Protein AF-A0A938RCX8-F1 (afdb_monomer_lite)

Radius of gyration: 36.12 Å; chains: 1; bounding box: 65×60×108 Å

Sequence (217 aa):
MMYGVLSSGSRWLNCLSGAFSELVDNYSTAEEFLRQPDRGAIACAAPSATGLPSHHKALGTQMYEGLFNRNITAAGALLTAAKIAAYQQTNSRDLLETFIFFGDPALELNVSSPEPECETDNECADDDLFCTGDPQCMNGVCGQTGNPCSGDAPVCDEALDRCVECMNDTDCGYAYTCDNNICTAQCTLFIKYKSPVSAKLKKGQEAQPSYFRRRGF

Foldseek 3Di:
DDPDDPPDDDPQAFFQQQLQVDPPDPGHVQRVQCPDPPGGDQKHWYFSGHDDPLLSVQLVVQLVCCVQVVVPFQQLVSSVRSLVRSCVVPVDVSSVPTIDMGHDSRDGHPDDHPQQCDPFQVSADDPLFLQLDRWTQDPSHIGRDGGNADDCQNDADRVVSDGACDPFQVSEPPQFTQDPRHTHGPDDDDPPDDDPDDDDDDDDDDDDDDDDDDDDD

Structure (mmCIF, N/CA/C/O backbone):
data_AF-A0A938RCX8-F1
#
_entry.id   AF-A0A938RCX8-F1
#
loop_
_atom_site.group_PDB
_atom_site.id
_atom_site.type_symbol
_atom_site.label_atom_id
_atom_site.label_alt_id
_atom_site.label_comp_id
_atom_site.label_asym_id
_atom_site.label_entity_id
_atom_site.label_seq_id
_atom_site.pdbx_PDB_ins_code
_atom_site.Cartn_x
_atom_site.Cartn_y
_atom_site.Cartn_z
_atom_site.occupancy
_atom_site.B_iso_or_equiv
_atom_site.auth_seq_id
_atom_site.auth_comp_id
_atom_site.auth_asym_id
_atom_site.auth_atom_id
_atom_site.pdbx_PDB_model_num
ATOM 1 N N . MET A 1 1 ? -3.063 -14.241 -22.827 1.00 27.80 1 MET A N 1
ATOM 2 C CA . MET A 1 1 ? -3.589 -13.885 -21.493 1.00 27.80 1 MET A CA 1
ATOM 3 C C . MET A 1 1 ? -2.862 -14.738 -20.478 1.00 27.80 1 MET A C 1
ATOM 5 O O . MET A 1 1 ? -3.122 -15.929 -20.396 1.00 27.80 1 MET A O 1
ATOM 9 N N . MET A 1 2 ? -1.861 -14.170 -19.816 1.00 22.98 2 MET A N 1
ATOM 10 C CA . MET A 1 2 ? -1.042 -14.879 -18.839 1.00 22.98 2 MET A CA 1
ATOM 11 C C . MET A 1 2 ? -1.450 -14.345 -17.468 1.00 22.98 2 MET A C 1
ATOM 13 O O . MET A 1 2 ? -1.034 -13.261 -17.075 1.00 22.98 2 MET A O 1
ATOM 17 N N . TYR A 1 3 ? -2.345 -15.069 -16.798 1.00 29.67 3 TYR A N 1
ATOM 18 C CA . TYR A 1 3 ? -2.705 -14.810 -15.408 1.00 29.67 3 TYR A CA 1
ATOM 19 C C . TYR A 1 3 ? -1.538 -15.279 -14.533 1.00 29.67 3 TYR A C 1
ATOM 21 O O . TYR A 1 3 ? -1.363 -16.471 -14.287 1.00 29.67 3 TYR A O 1
ATOM 29 N N . GLY A 1 4 ? -0.682 -14.336 -14.144 1.00 26.03 4 GLY A N 1
ATOM 30 C CA . GLY A 1 4 ? 0.378 -14.544 -13.166 1.00 26.03 4 GLY A CA 1
ATOM 31 C C . GLY A 1 4 ? -0.165 -14.271 -11.771 1.00 26.03 4 GLY A C 1
ATOM 32 O O . GLY A 1 4 ? -0.446 -13.129 -11.428 1.00 26.03 4 GLY A O 1
ATOM 33 N N . VAL A 1 5 ? -0.318 -15.335 -10.991 1.00 29.70 5 VAL A N 1
ATOM 34 C CA . VAL A 1 5 ? -0.709 -15.319 -9.581 1.00 29.70 5 VAL A CA 1
ATOM 35 C C . VAL A 1 5 ? 0.225 -14.391 -8.789 1.00 29.70 5 VAL A C 1
ATOM 37 O O . VAL A 1 5 ? 1.404 -14.691 -8.604 1.00 29.70 5 VAL A O 1
ATOM 40 N N . LEU A 1 6 ? -0.315 -13.270 -8.305 1.00 35.34 6 LEU A N 1
ATOM 41 C CA . LEU A 1 6 ? 0.305 -12.328 -7.362 1.00 35.34 6 LEU A CA 1
ATOM 42 C C . LEU A 1 6 ? 0.242 -12.869 -5.918 1.00 35.34 6 LEU A C 1
ATOM 44 O O . LEU A 1 6 ? -0.093 -12.156 -4.981 1.00 35.34 6 LEU A O 1
ATOM 48 N N . SER A 1 7 ? 0.571 -14.147 -5.716 1.00 29.23 7 SER A N 1
ATOM 49 C CA . SER A 1 7 ? 0.766 -14.703 -4.376 1.00 29.23 7 SER A CA 1
ATOM 50 C C . SER A 1 7 ? 2.262 -14.831 -4.108 1.00 29.23 7 SER A C 1
ATOM 52 O O . SER A 1 7 ? 2.955 -15.559 -4.816 1.00 29.23 7 SER A O 1
ATOM 54 N N . SER A 1 8 ? 2.716 -14.127 -3.069 1.00 31.56 8 SER A N 1
ATOM 55 C CA . SER A 1 8 ? 3.995 -14.287 -2.365 1.00 31.56 8 SER A CA 1
ATOM 56 C C . SER A 1 8 ? 5.302 -14.034 -3.146 1.00 31.56 8 SER A C 1
ATOM 58 O O . SER A 1 8 ? 5.913 -14.913 -3.746 1.00 31.56 8 SER A O 1
ATOM 60 N N . GLY A 1 9 ? 5.840 -12.824 -2.955 1.00 33.38 9 GLY A N 1
ATOM 61 C CA . GLY A 1 9 ? 7.277 -12.554 -3.051 1.00 33.38 9 GLY A CA 1
ATOM 62 C C . GLY A 1 9 ? 7.727 -11.965 -4.384 1.00 33.38 9 GLY A C 1
ATOM 63 O O . GLY A 1 9 ? 7.758 -12.621 -5.420 1.00 33.38 9 GLY A O 1
ATOM 64 N N . SER A 1 10 ? 8.146 -10.708 -4.329 1.00 41.56 10 SER A N 1
ATOM 65 C CA . SER A 1 10 ? 8.766 -9.930 -5.396 1.00 41.56 10 SER A CA 1
ATOM 66 C C . SER A 1 10 ? 10.001 -10.621 -6.004 1.00 41.56 10 SER A C 1
ATOM 68 O O . SER A 1 10 ? 11.131 -10.412 -5.575 1.00 41.56 10 SER A O 1
ATOM 70 N N . ARG A 1 11 ? 9.798 -11.419 -7.062 1.00 41.41 11 ARG A N 1
ATOM 71 C CA . ARG A 1 11 ? 10.875 -12.052 -7.856 1.00 41.41 11 ARG A CA 1
ATOM 72 C C . ARG A 1 11 ? 11.582 -11.106 -8.842 1.00 41.41 11 ARG A C 1
ATOM 74 O O . ARG A 1 11 ? 12.517 -11.531 -9.508 1.00 41.41 11 ARG A O 1
ATOM 81 N N . TRP A 1 12 ? 11.173 -9.838 -8.918 1.00 55.41 12 TRP A N 1
ATOM 82 C CA . TRP A 1 12 ? 11.704 -8.843 -9.866 1.00 55.41 12 TRP A CA 1
ATOM 83 C C . TRP A 1 12 ? 12.810 -7.942 -9.291 1.00 55.41 12 TRP A C 1
ATOM 85 O O . TRP A 1 12 ? 13.381 -7.139 -10.017 1.00 55.41 12 TRP A O 1
ATOM 95 N N . LEU A 1 13 ? 13.130 -8.064 -7.998 1.00 71.69 13 LEU A N 1
ATOM 96 C CA . LEU A 1 13 ? 14.096 -7.200 -7.312 1.00 71.69 13 LEU A CA 1
ATOM 97 C C . LEU A 1 13 ? 15.392 -7.952 -6.987 1.00 71.69 13 LEU A C 1
ATOM 99 O O . LEU A 1 13 ? 15.714 -8.222 -5.829 1.00 71.69 13 LEU A O 1
ATOM 103 N N . ASN A 1 14 ? 16.133 -8.308 -8.028 1.00 78.75 14 ASN A N 1
ATOM 104 C CA . ASN A 1 14 ? 17.448 -8.950 -7.955 1.00 78.75 14 ASN A CA 1
ATOM 105 C C . ASN A 1 14 ? 18.577 -7.933 -8.216 1.00 78.75 14 ASN A C 1
ATOM 107 O O . ASN A 1 14 ? 18.309 -6.760 -8.442 1.00 78.75 14 ASN A O 1
ATOM 111 N N . CYS A 1 15 ? 19.838 -8.353 -8.130 1.00 87.62 15 CYS A N 1
ATOM 112 C CA . CYS A 1 15 ? 20.992 -7.490 -8.406 1.00 87.62 15 CYS A CA 1
ATOM 113 C C . CYS A 1 15 ? 21.296 -7.423 -9.908 1.00 87.62 15 CYS A C 1
ATOM 115 O O . CYS A 1 15 ? 21.094 -8.415 -10.605 1.00 87.62 15 CYS A O 1
ATOM 117 N N . LEU A 1 16 ? 21.858 -6.295 -10.365 1.00 89.25 16 LEU A N 1
ATOM 118 C CA . LEU A 1 16 ? 22.456 -6.120 -11.702 1.00 89.25 16 LEU A CA 1
ATOM 119 C C . LEU A 1 16 ? 21.524 -6.351 -12.909 1.00 89.25 16 LEU A C 1
ATOM 121 O O . LEU A 1 16 ? 21.980 -6.346 -14.048 1.00 89.25 16 LEU A O 1
ATOM 125 N N . SER A 1 17 ? 20.213 -6.506 -12.717 1.00 90.06 17 SER A N 1
ATOM 126 C CA . SER A 1 17 ? 19.289 -6.753 -13.834 1.00 90.06 17 SER A CA 1
ATOM 127 C C . SER A 1 17 ? 19.106 -5.559 -14.773 1.00 90.06 17 SER A C 1
ATOM 129 O O . SER A 1 17 ? 18.602 -5.745 -15.879 1.00 90.06 17 SER A O 1
ATOM 131 N N . GLY A 1 18 ? 19.534 -4.362 -14.363 1.00 91.44 18 GLY A N 1
ATOM 132 C CA . GLY A 1 18 ? 19.556 -3.136 -15.159 1.00 91.44 18 GLY A CA 1
ATOM 133 C C . GLY A 1 18 ? 20.967 -2.599 -15.412 1.00 91.44 18 GLY A C 1
ATOM 134 O O . GLY A 1 18 ? 21.132 -1.388 -15.546 1.00 91.44 18 GLY A O 1
ATOM 135 N N . ALA A 1 19 ? 22.001 -3.446 -15.419 1.00 91.50 19 ALA A N 1
ATOM 136 C CA . ALA A 1 19 ? 23.384 -3.046 -15.701 1.00 91.50 19 ALA A CA 1
ATOM 137 C C . ALA A 1 19 ? 23.617 -2.745 -17.203 1.00 91.50 19 ALA A C 1
ATOM 139 O O . ALA A 1 19 ? 24.410 -3.392 -17.874 1.00 91.50 19 ALA A O 1
ATOM 140 N N . PHE A 1 20 ? 22.915 -1.746 -17.747 1.00 89.25 20 PHE A N 1
ATOM 141 C CA . PHE A 1 20 ? 22.909 -1.399 -19.182 1.00 89.25 20 PHE A CA 1
ATOM 142 C C . PHE A 1 20 ? 24.246 -0.866 -19.726 1.00 89.25 20 PHE A C 1
ATOM 144 O O . PHE A 1 20 ? 24.438 -0.740 -20.931 1.00 89.25 20 PHE A O 1
ATOM 151 N N . SER A 1 21 ? 25.162 -0.485 -18.836 1.00 87.69 21 SER A N 1
ATOM 152 C CA . SER A 1 21 ? 26.502 -0.009 -19.186 1.00 87.69 21 SER A CA 1
ATOM 153 C C . SER A 1 21 ? 27.560 -1.114 -19.164 1.00 87.69 21 SER A C 1
ATOM 155 O O . SER A 1 21 ? 28.738 -0.831 -19.384 1.00 87.69 21 SER A O 1
ATOM 157 N N . GLU A 1 22 ? 27.182 -2.347 -18.826 1.00 81.75 22 GLU A N 1
ATOM 158 C CA . GLU A 1 22 ? 28.109 -3.471 -18.786 1.00 81.75 22 GLU A CA 1
ATOM 159 C C . GLU A 1 22 ? 28.491 -3.892 -20.212 1.00 81.75 22 GLU A C 1
ATOM 161 O O . GLU A 1 22 ? 27.645 -4.022 -21.085 1.00 81.75 22 GLU A O 1
ATOM 166 N N . LEU A 1 23 ? 29.793 -4.046 -20.469 1.00 74.19 23 LEU A N 1
ATOM 167 C CA . LEU A 1 23 ? 30.331 -4.282 -21.819 1.00 74.19 23 LEU A CA 1
ATOM 168 C C . LEU A 1 23 ? 30.489 -5.770 -22.162 1.00 74.19 23 LEU A C 1
ATOM 170 O O . LEU A 1 23 ? 30.865 -6.103 -23.285 1.00 74.19 23 LEU A O 1
ATOM 174 N N . VAL A 1 24 ? 30.298 -6.652 -21.177 1.00 74.94 24 VAL A N 1
ATOM 175 C CA . VAL A 1 24 ? 30.516 -8.099 -21.324 1.00 74.94 24 VAL A CA 1
ATOM 176 C C . VAL A 1 24 ? 29.281 -8.783 -21.909 1.00 74.94 24 VAL A C 1
ATOM 178 O O . VAL A 1 24 ? 29.422 -9.664 -22.755 1.00 74.94 24 VAL A O 1
ATOM 181 N N . ASP A 1 25 ? 28.092 -8.332 -21.515 1.00 68.31 25 ASP A N 1
ATOM 182 C CA . ASP A 1 25 ? 26.816 -8.778 -22.064 1.00 68.31 25 ASP A CA 1
ATOM 183 C C . ASP A 1 25 ? 26.276 -7.729 -23.042 1.00 68.31 25 ASP A C 1
ATOM 185 O O . ASP A 1 25 ? 26.426 -6.530 -22.828 1.00 68.31 25 ASP A O 1
ATOM 189 N N . ASN A 1 26 ? 25.648 -8.166 -24.138 1.00 76.31 26 ASN A N 1
ATOM 190 C CA . ASN A 1 26 ? 25.128 -7.232 -25.144 1.00 76.31 26 ASN A CA 1
ATOM 191 C C . ASN A 1 26 ? 24.003 -6.344 -24.591 1.00 76.31 26 ASN A C 1
ATOM 193 O O . ASN A 1 26 ? 23.914 -5.188 -24.998 1.00 76.31 26 ASN A O 1
ATOM 197 N N . TYR A 1 27 ? 23.148 -6.896 -23.720 1.00 88.00 27 TYR A N 1
ATOM 198 C CA . TYR A 1 27 ? 21.996 -6.227 -23.112 1.00 88.00 27 TYR A CA 1
ATOM 199 C C . TYR A 1 27 ? 21.719 -6.804 -21.722 1.00 88.00 27 TYR A C 1
ATOM 201 O O . TYR A 1 27 ? 21.751 -8.020 -21.521 1.00 88.00 27 TYR A O 1
ATOM 209 N N . SER A 1 28 ? 21.396 -5.932 -20.770 1.00 89.94 28 SER A N 1
ATOM 210 C CA . SER A 1 28 ? 20.903 -6.323 -19.449 1.00 89.94 28 SER A CA 1
ATOM 211 C C . SER A 1 28 ? 19.519 -6.980 -19.537 1.00 89.94 28 SER A C 1
ATOM 213 O O . SER A 1 28 ? 18.788 -6.829 -20.518 1.00 89.94 28 SER A O 1
ATOM 215 N N . THR A 1 29 ? 19.110 -7.698 -18.487 1.00 89.50 29 THR A N 1
ATOM 216 C CA . THR A 1 29 ? 17.787 -8.351 -18.452 1.00 89.50 29 THR A CA 1
ATOM 217 C C . THR A 1 29 ? 16.642 -7.348 -18.647 1.00 89.50 29 THR A C 1
ATOM 219 O O . THR A 1 29 ? 15.666 -7.653 -19.331 1.00 89.50 29 THR A O 1
ATOM 222 N N . ALA A 1 30 ? 16.764 -6.143 -18.082 1.00 92.25 30 ALA A N 1
ATOM 223 C CA . ALA A 1 30 ? 15.794 -5.069 -18.268 1.00 92.25 30 ALA A CA 1
ATOM 224 C C . ALA A 1 30 ? 15.715 -4.608 -19.731 1.00 92.25 30 ALA A C 1
ATOM 226 O O . ALA A 1 30 ? 14.618 -4.450 -20.264 1.00 92.25 30 ALA A O 1
ATOM 227 N N . GLU A 1 31 ? 16.856 -4.443 -20.403 1.00 91.94 31 GLU A N 1
ATOM 228 C CA . GLU A 1 31 ? 16.894 -4.072 -21.820 1.00 91.94 31 GLU A CA 1
ATOM 229 C C . GLU A 1 31 ? 16.305 -5.160 -22.713 1.00 91.94 31 GLU A C 1
ATOM 231 O O . GLU A 1 31 ? 15.519 -4.853 -23.607 1.00 91.94 31 GLU A O 1
ATOM 236 N N . GLU A 1 32 ? 16.629 -6.428 -22.456 1.00 92.19 32 GLU A N 1
ATOM 237 C CA . GLU A 1 32 ? 16.058 -7.550 -23.201 1.00 92.19 32 GLU A CA 1
ATOM 238 C C . GLU A 1 32 ? 14.530 -7.545 -23.127 1.00 92.19 32 GLU A C 1
ATOM 240 O O . GLU A 1 32 ? 13.873 -7.652 -24.160 1.00 92.19 32 GLU A O 1
ATOM 245 N N . PHE A 1 33 ? 13.939 -7.326 -21.947 1.00 92.50 33 PHE A N 1
ATOM 246 C CA . PHE A 1 33 ? 12.482 -7.271 -21.826 1.00 92.50 33 PHE A CA 1
ATOM 247 C C . PHE A 1 33 ? 11.830 -6.159 -22.647 1.00 92.50 33 PHE A C 1
ATOM 249 O O . PHE A 1 33 ? 10.722 -6.371 -23.134 1.00 92.50 33 PHE A O 1
ATOM 256 N N . LEU A 1 34 ? 12.488 -5.012 -22.818 1.00 93.50 34 LEU A N 1
ATOM 257 C CA . LEU A 1 34 ? 11.956 -3.906 -23.618 1.00 93.50 34 LEU A CA 1
ATOM 258 C C . LEU A 1 34 ? 12.203 -4.073 -25.122 1.00 93.50 34 LEU A C 1
ATOM 260 O O . LEU A 1 34 ? 11.490 -3.488 -25.934 1.00 93.50 34 LEU A O 1
ATOM 264 N N . ARG A 1 35 ? 13.232 -4.830 -25.508 1.00 91.38 35 ARG A N 1
ATOM 265 C CA . ARG A 1 35 ? 13.655 -4.968 -26.909 1.00 91.38 35 ARG A CA 1
ATOM 266 C C . ARG A 1 35 ? 12.922 -6.062 -27.673 1.00 91.38 35 ARG A C 1
ATOM 268 O O . ARG A 1 35 ? 12.976 -6.065 -28.904 1.00 91.38 35 ARG A O 1
ATOM 275 N N . GLN A 1 36 ? 12.293 -7.016 -26.986 1.00 92.38 36 GLN A N 1
ATOM 276 C CA . GLN A 1 36 ? 11.620 -8.116 -27.670 1.00 92.38 36 GLN A CA 1
ATOM 277 C C . GLN A 1 36 ? 10.428 -7.601 -28.504 1.00 92.38 36 GLN A C 1
ATOM 279 O O . GLN A 1 36 ? 9.559 -6.910 -27.977 1.00 92.38 36 GLN A O 1
ATOM 284 N N . PRO A 1 37 ? 10.334 -7.952 -29.800 1.00 91.88 37 PRO A N 1
ATOM 285 C CA . PRO A 1 37 ? 9.194 -7.559 -30.620 1.00 91.88 37 PRO A CA 1
ATOM 286 C C . PRO A 1 37 ? 7.941 -8.335 -30.197 1.00 91.88 37 PRO A C 1
ATOM 288 O O . PRO A 1 37 ? 7.991 -9.556 -30.010 1.00 91.88 37 PRO A O 1
ATOM 291 N N . ASP A 1 38 ? 6.825 -7.616 -30.060 1.00 91.50 38 ASP A N 1
ATOM 292 C CA . ASP A 1 38 ? 5.484 -8.136 -29.747 1.00 91.50 38 ASP A CA 1
ATOM 293 C C . ASP A 1 38 ? 5.366 -8.923 -28.423 1.00 91.50 38 ASP A C 1
ATOM 295 O O . ASP A 1 38 ? 4.390 -9.642 -28.198 1.00 91.50 38 ASP A O 1
ATOM 299 N N . ARG A 1 39 ? 6.360 -8.823 -27.530 1.00 92.50 39 ARG A N 1
ATOM 300 C CA . ARG A 1 39 ? 6.383 -9.498 -26.221 1.00 92.50 39 ARG A CA 1
ATOM 301 C C . ARG A 1 39 ? 7.339 -8.794 -25.262 1.00 92.50 39 ARG A C 1
ATOM 303 O O . ARG A 1 39 ? 8.073 -7.904 -25.657 1.00 92.50 39 ARG A O 1
ATOM 310 N N . GLY A 1 40 ? 7.380 -9.258 -24.017 1.00 92.75 40 GLY A N 1
ATOM 311 C CA . GLY A 1 40 ? 8.274 -8.717 -22.996 1.00 92.75 40 GLY A CA 1
ATOM 312 C C . GLY A 1 40 ? 7.551 -7.737 -22.083 1.00 92.75 40 GLY A C 1
ATOM 313 O O . GLY A 1 40 ? 6.410 -7.991 -21.695 1.00 92.75 40 GLY A O 1
ATOM 314 N N . ALA A 1 41 ? 8.227 -6.653 -21.714 1.00 92.88 41 ALA A N 1
ATOM 315 C CA . ALA A 1 41 ? 7.713 -5.648 -20.796 1.00 92.88 41 ALA A CA 1
ATOM 316 C C . ALA A 1 41 ? 7.583 -4.285 -21.485 1.00 92.88 41 ALA A C 1
ATOM 318 O O . ALA A 1 41 ? 8.443 -3.883 -22.261 1.00 92.88 41 ALA A O 1
ATOM 319 N N . ILE A 1 42 ? 6.522 -3.552 -21.143 1.00 94.31 42 ILE A N 1
ATOM 320 C CA . ILE A 1 42 ? 6.308 -2.162 -21.584 1.00 94.31 42 ILE A CA 1
ATOM 321 C C . ILE A 1 42 ? 7.192 -1.160 -20.821 1.00 94.31 42 ILE A C 1
ATOM 323 O O . ILE A 1 42 ? 7.448 -0.062 -21.307 1.00 94.31 42 ILE A O 1
ATOM 327 N N . ALA A 1 43 ? 7.657 -1.545 -19.630 1.00 93.62 43 ALA A N 1
AT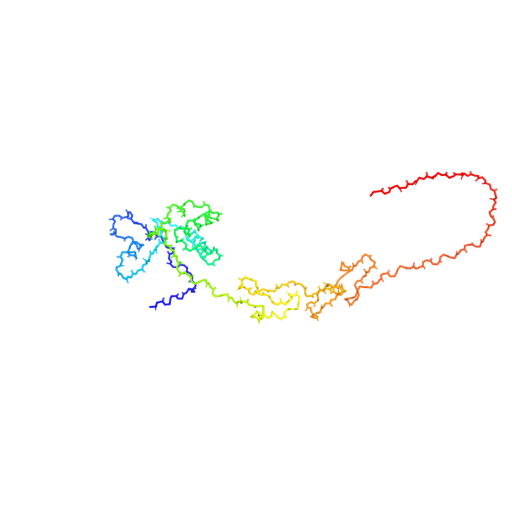OM 328 C CA . ALA A 1 43 ? 8.621 -0.822 -18.813 1.00 93.62 43 ALA A CA 1
ATOM 329 C C . ALA A 1 43 ? 9.250 -1.767 -17.776 1.00 93.62 43 ALA A C 1
ATOM 331 O O . ALA A 1 43 ? 8.666 -2.798 -17.431 1.00 93.62 43 ALA A O 1
ATOM 332 N N . CYS A 1 44 ? 10.419 -1.409 -17.245 1.00 92.88 44 CYS A N 1
ATOM 333 C CA . CYS A 1 44 ? 11.093 -2.160 -16.187 1.00 92.88 44 CYS A CA 1
ATOM 334 C C . CYS A 1 44 ? 11.759 -1.211 -15.181 1.00 92.88 44 CYS A C 1
ATOM 336 O O . CYS A 1 44 ? 12.387 -0.233 -15.573 1.00 92.88 44 CYS A O 1
ATOM 338 N N . ALA A 1 45 ? 11.651 -1.503 -13.885 1.00 93.50 45 ALA A N 1
ATOM 339 C CA . ALA A 1 45 ? 12.437 -0.842 -12.847 1.00 93.50 45 ALA A CA 1
ATOM 340 C C . ALA A 1 45 ? 13.487 -1.830 -12.333 1.00 93.50 45 ALA A C 1
ATOM 342 O O . ALA A 1 45 ? 13.133 -2.806 -11.672 1.00 93.50 45 ALA A O 1
ATOM 343 N N . ALA A 1 46 ? 14.760 -1.592 -12.647 1.00 93.19 46 ALA A N 1
ATOM 344 C CA . ALA A 1 46 ? 15.829 -2.553 -12.385 1.00 93.19 46 ALA A CA 1
ATOM 345 C C . ALA A 1 46 ? 17.107 -1.871 -11.871 1.00 93.19 46 ALA A C 1
ATOM 347 O O . ALA A 1 46 ? 17.427 -0.763 -12.308 1.00 93.19 46 ALA A O 1
ATOM 348 N N . PRO A 1 47 ? 17.843 -2.498 -10.939 1.00 93.25 47 PRO A N 1
ATOM 349 C CA . PRO A 1 47 ? 19.086 -1.951 -10.420 1.00 93.25 47 PRO A CA 1
ATOM 350 C C . PRO A 1 47 ? 20.278 -2.183 -11.361 1.00 93.25 47 PRO A C 1
ATOM 352 O O . PRO A 1 47 ? 20.478 -3.287 -11.866 1.00 93.25 47 PRO A O 1
ATOM 355 N N . SER A 1 48 ? 21.113 -1.158 -11.535 1.00 91.81 48 SER A N 1
ATOM 356 C CA . SER A 1 48 ? 22.385 -1.217 -12.275 1.00 91.81 48 SER A CA 1
ATOM 357 C C . SER A 1 48 ? 23.561 -1.800 -11.484 1.00 91.81 48 SER A C 1
ATOM 359 O O . SER A 1 48 ? 24.626 -2.024 -12.049 1.00 91.81 48 SER A O 1
ATOM 361 N N . ALA A 1 49 ? 23.387 -2.049 -10.186 1.00 90.19 49 ALA A N 1
ATOM 362 C CA . ALA A 1 49 ? 24.416 -2.527 -9.269 1.00 90.19 49 ALA A CA 1
ATOM 363 C C . ALA A 1 49 ? 23.838 -3.548 -8.277 1.00 90.19 49 ALA A C 1
ATOM 365 O O . ALA A 1 49 ? 22.658 -3.917 -8.315 1.00 90.19 49 ALA A O 1
ATOM 366 N N . THR A 1 50 ? 24.690 -4.036 -7.382 1.00 88.44 50 THR A N 1
ATOM 367 C CA . THR A 1 50 ? 24.281 -4.894 -6.270 1.00 88.44 50 THR A CA 1
ATOM 368 C C . THR A 1 50 ? 23.588 -4.086 -5.182 1.00 88.44 50 THR A C 1
ATOM 370 O O . THR A 1 50 ? 24.035 -2.991 -4.851 1.00 88.44 50 THR A O 1
ATOM 373 N N . GLY A 1 51 ? 22.554 -4.658 -4.569 1.00 85.81 51 GLY A N 1
ATOM 374 C CA . GLY A 1 51 ? 21.842 -4.033 -3.461 1.00 85.81 51 GLY A CA 1
ATOM 375 C C . GLY A 1 51 ? 21.476 -5.029 -2.368 1.00 85.81 51 GLY A C 1
ATOM 376 O O . GLY A 1 51 ? 21.523 -6.247 -2.552 1.00 85.81 51 GLY A O 1
ATOM 377 N N . LEU A 1 52 ? 21.116 -4.499 -1.200 1.00 88.50 52 LEU A N 1
ATOM 378 C CA . LEU A 1 52 ? 20.645 -5.310 -0.084 1.00 88.50 52 LEU A CA 1
ATOM 379 C C . LEU A 1 52 ? 19.201 -5.780 -0.335 1.00 88.50 52 LEU A C 1
ATOM 381 O O . LEU A 1 52 ? 18.347 -4.959 -0.690 1.00 88.50 52 LEU A O 1
ATOM 385 N N . PRO A 1 53 ? 18.874 -7.058 -0.058 1.00 88.44 53 PRO A N 1
ATOM 386 C CA . PRO A 1 53 ? 17.510 -7.568 -0.200 1.00 88.44 53 PRO A CA 1
ATOM 387 C C . PRO A 1 53 ? 16.470 -6.779 0.607 1.00 88.44 53 PRO A C 1
ATOM 389 O O . PRO A 1 53 ? 15.335 -6.618 0.165 1.00 88.44 53 PRO A O 1
ATOM 392 N N . SER A 1 54 ? 16.848 -6.249 1.776 1.00 88.75 54 SER A N 1
ATOM 393 C CA . SER A 1 54 ? 15.981 -5.396 2.600 1.00 88.75 54 SER A CA 1
ATOM 394 C C . SER A 1 54 ? 15.625 -4.079 1.905 1.00 88.75 54 SER A C 1
ATOM 396 O O . SER A 1 54 ? 14.477 -3.647 1.974 1.00 88.75 54 SER A O 1
ATOM 398 N N . HIS A 1 55 ? 16.576 -3.463 1.199 1.00 90.88 55 HIS A N 1
ATOM 399 C CA . HIS A 1 55 ? 16.364 -2.208 0.472 1.00 90.88 55 HIS A CA 1
ATOM 400 C C . HIS A 1 55 ? 15.492 -2.435 -0.757 1.00 90.88 55 HIS A C 1
ATOM 402 O O . HIS A 1 55 ? 14.546 -1.694 -1.007 1.00 90.88 55 HIS A O 1
ATOM 408 N N . HIS A 1 56 ? 15.763 -3.521 -1.477 1.00 90.94 56 HIS A N 1
ATOM 409 C CA . HIS A 1 56 ? 14.935 -3.980 -2.581 1.00 90.94 56 HIS A CA 1
ATOM 410 C C . HIS A 1 56 ? 13.494 -4.188 -2.115 1.00 90.94 56 HIS A C 1
ATOM 412 O O . HIS A 1 56 ? 12.573 -3.585 -2.663 1.00 90.94 56 HIS A O 1
ATOM 418 N N . LYS A 1 57 ? 13.297 -4.963 -1.040 1.00 91.50 57 LYS A N 1
ATOM 419 C CA . LYS A 1 57 ? 11.977 -5.184 -0.443 1.00 91.50 57 LYS A CA 1
ATOM 420 C C . LYS A 1 57 ? 11.284 -3.865 -0.096 1.00 91.50 57 LYS A C 1
ATOM 422 O O . LYS A 1 57 ? 10.126 -3.704 -0.466 1.00 91.50 57 LYS A O 1
ATOM 427 N N . ALA A 1 58 ? 11.982 -2.929 0.549 1.00 92.75 58 ALA A N 1
ATOM 428 C CA . ALA A 1 58 ? 11.424 -1.622 0.893 1.00 92.75 58 ALA A CA 1
ATOM 429 C C . ALA A 1 58 ? 10.935 -0.862 -0.352 1.00 92.75 58 ALA A C 1
ATOM 431 O O . ALA A 1 58 ? 9.801 -0.388 -0.366 1.00 92.75 58 ALA A O 1
ATOM 432 N N . LEU A 1 59 ? 11.736 -0.807 -1.423 1.00 93.88 59 LEU A N 1
ATOM 433 C CA . LEU A 1 59 ? 11.320 -0.182 -2.682 1.00 93.88 59 LEU A CA 1
ATOM 434 C C . LEU A 1 59 ? 10.089 -0.871 -3.283 1.00 93.88 59 LEU A C 1
ATOM 436 O O . LEU A 1 59 ? 9.128 -0.196 -3.639 1.00 93.88 59 LEU A O 1
ATOM 440 N N . GLY A 1 60 ? 10.101 -2.205 -3.362 1.00 92.75 60 GLY A N 1
ATOM 441 C CA . GLY A 1 60 ? 8.989 -2.989 -3.901 1.00 92.75 60 GLY A CA 1
ATOM 442 C C . GLY A 1 60 ? 7.683 -2.757 -3.149 1.00 92.75 60 GLY A C 1
ATOM 443 O O . GLY A 1 60 ? 6.645 -2.551 -3.772 1.00 92.75 60 GLY A O 1
ATOM 444 N N . THR A 1 61 ? 7.744 -2.719 -1.816 1.00 93.56 61 THR A N 1
ATOM 445 C CA . THR A 1 61 ? 6.596 -2.362 -0.977 1.00 93.56 61 THR A CA 1
ATOM 446 C C . THR A 1 61 ? 6.096 -0.963 -1.317 1.00 93.56 61 THR A C 1
ATOM 448 O O . THR A 1 61 ? 4.909 -0.788 -1.547 1.00 93.56 61 THR A O 1
ATOM 451 N N . GLN A 1 62 ? 6.979 0.030 -1.438 1.00 95.19 62 GLN A N 1
ATOM 452 C CA . GLN A 1 62 ? 6.551 1.399 -1.741 1.00 95.19 62 GLN A CA 1
ATOM 453 C C . GLN A 1 62 ? 6.008 1.582 -3.167 1.00 95.19 62 GLN A C 1
ATOM 455 O O . GLN A 1 62 ? 5.145 2.437 -3.375 1.00 95.19 62 GLN A O 1
ATOM 460 N N . MET A 1 63 ? 6.467 0.782 -4.135 1.00 93.94 63 MET A N 1
ATOM 461 C CA . MET A 1 63 ? 5.865 0.719 -5.471 1.00 93.94 63 MET A CA 1
ATOM 462 C C . MET A 1 63 ? 4.464 0.103 -5.415 1.00 93.94 63 MET A C 1
ATOM 464 O O . MET A 1 63 ? 3.547 0.643 -6.019 1.00 93.94 63 MET A O 1
ATOM 468 N N . TYR A 1 64 ? 4.267 -0.977 -4.658 1.00 92.19 64 TYR A N 1
ATOM 469 C CA . TYR A 1 64 ? 2.940 -1.571 -4.472 1.00 92.19 64 TYR A CA 1
ATOM 470 C C . TYR A 1 64 ? 1.965 -0.577 -3.820 1.00 92.19 64 TYR A C 1
ATOM 472 O O . TYR A 1 64 ? 0.897 -0.307 -4.360 1.00 92.19 64 TYR A O 1
ATOM 480 N N . GLU A 1 65 ? 2.381 0.044 -2.714 1.00 92.31 65 GLU A N 1
ATOM 481 C CA . GLU A 1 65 ? 1.623 1.084 -2.005 1.00 92.31 65 GLU A CA 1
ATOM 482 C C . GLU A 1 65 ? 1.312 2.294 -2.897 1.00 92.31 65 GLU A C 1
ATOM 484 O O . GLU A 1 65 ? 0.227 2.867 -2.855 1.00 92.31 65 GLU A O 1
ATOM 489 N N . GLY A 1 66 ? 2.279 2.718 -3.716 1.00 92.69 66 GLY A N 1
ATOM 490 C CA . GLY A 1 66 ? 2.085 3.795 -4.683 1.00 92.69 66 GLY A CA 1
ATOM 491 C C . GLY A 1 66 ? 1.009 3.465 -5.711 1.00 92.69 66 GLY A C 1
ATOM 492 O O . GLY A 1 66 ? 0.158 4.306 -5.985 1.00 92.69 66 GLY A O 1
ATOM 493 N N . LEU A 1 67 ? 1.034 2.244 -6.239 1.00 91.50 67 LEU A N 1
ATOM 494 C CA . LEU A 1 67 ? 0.163 1.833 -7.328 1.00 91.50 67 LEU A CA 1
ATOM 495 C C . LEU A 1 67 ? -1.262 1.546 -6.852 1.00 91.50 67 LEU A C 1
ATOM 497 O O . LEU A 1 67 ? -2.207 2.070 -7.430 1.00 91.50 67 LEU A O 1
ATOM 501 N N . PHE A 1 68 ? -1.416 0.754 -5.791 1.00 89.62 68 PHE A N 1
ATOM 502 C CA . PHE A 1 68 ? -2.723 0.235 -5.383 1.00 89.62 68 PHE A CA 1
ATOM 503 C C . PHE A 1 68 ? -3.415 1.062 -4.299 1.00 89.62 68 PHE A C 1
ATOM 505 O O . PHE A 1 68 ? -4.636 1.1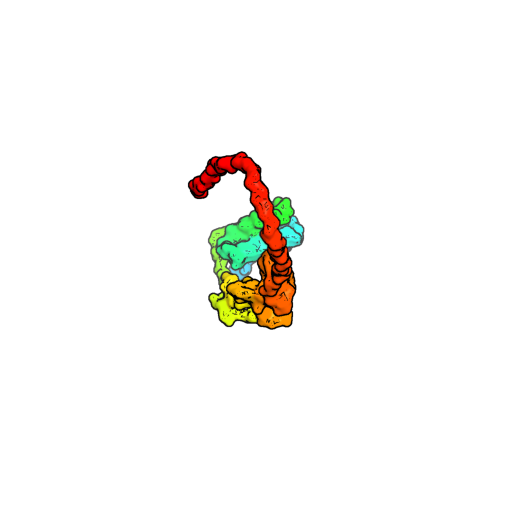48 -4.312 1.00 89.62 68 PHE A O 1
ATOM 512 N N . ASN A 1 69 ? -2.661 1.719 -3.412 1.00 88.12 69 ASN A N 1
ATOM 513 C CA . ASN A 1 69 ? -3.249 2.452 -2.281 1.00 88.12 69 ASN A CA 1
ATOM 514 C C . ASN A 1 69 ? -3.253 3.969 -2.499 1.00 88.12 69 ASN A C 1
ATOM 516 O O . ASN A 1 69 ? -4.106 4.679 -1.975 1.00 88.12 69 ASN A O 1
ATOM 520 N N . ARG A 1 70 ? -2.301 4.489 -3.285 1.00 88.50 70 ARG A N 1
ATOM 521 C CA . ARG A 1 70 ? -2.202 5.923 -3.616 1.00 88.50 70 ARG A CA 1
ATOM 522 C C . ARG A 1 70 ? -2.596 6.254 -5.053 1.00 88.50 70 ARG A C 1
ATOM 524 O O . ARG A 1 70 ? -2.554 7.426 -5.419 1.00 88.50 70 ARG A O 1
ATOM 531 N N . ASN A 1 71 ? -2.970 5.246 -5.843 1.00 90.44 71 ASN A N 1
ATOM 532 C CA . ASN A 1 71 ? -3.418 5.389 -7.228 1.00 90.44 71 ASN A CA 1
ATOM 533 C C . ASN A 1 71 ? -2.437 6.187 -8.120 1.00 90.44 71 ASN A C 1
ATOM 535 O O . ASN A 1 71 ? -2.834 7.039 -8.912 1.00 90.44 71 ASN A O 1
ATOM 539 N N . ILE A 1 72 ? -1.129 5.955 -7.958 1.00 93.62 72 ILE A N 1
ATOM 540 C CA . ILE A 1 72 ? -0.084 6.566 -8.790 1.00 93.62 72 ILE A CA 1
ATOM 541 C C . ILE A 1 72 ? 0.133 5.675 -10.017 1.00 93.62 72 ILE A C 1
ATOM 543 O O . ILE A 1 72 ? 0.888 4.704 -9.960 1.00 93.62 72 ILE A O 1
ATOM 547 N N . THR A 1 73 ? -0.523 6.009 -11.127 1.00 93.50 73 THR A N 1
ATOM 548 C CA . THR A 1 73 ? -0.524 5.199 -12.359 1.00 93.50 73 THR A CA 1
ATOM 549 C C . THR A 1 73 ? 0.623 5.518 -13.316 1.00 93.50 73 THR A C 1
ATOM 551 O O . THR A 1 73 ? 1.073 4.627 -14.037 1.00 93.50 73 THR A O 1
ATOM 554 N N . ALA A 1 74 ? 1.158 6.741 -13.293 1.00 95.62 74 ALA A N 1
ATOM 555 C CA . ALA A 1 74 ? 2.309 7.119 -14.109 1.00 95.62 74 ALA A CA 1
ATOM 556 C C . ALA A 1 74 ? 3.568 6.362 -13.648 1.00 95.62 74 ALA A C 1
ATOM 558 O O . ALA A 1 74 ? 4.088 6.602 -12.556 1.00 95.62 74 ALA A O 1
ATOM 559 N N . ALA A 1 75 ? 4.090 5.458 -14.478 1.00 94.81 75 ALA A N 1
ATOM 560 C CA . ALA A 1 75 ? 5.114 4.482 -14.103 1.00 94.81 75 ALA A CA 1
ATOM 561 C C . ALA A 1 75 ? 6.429 5.126 -13.616 1.00 94.81 75 ALA A C 1
ATOM 563 O O . ALA A 1 75 ? 7.013 4.688 -12.618 1.00 94.81 75 ALA A O 1
ATOM 564 N N . GLY A 1 76 ? 6.885 6.202 -14.267 1.00 96.00 76 GLY A N 1
ATOM 565 C CA . GLY A 1 76 ? 8.068 6.948 -13.829 1.00 96.00 76 GLY A CA 1
ATOM 566 C C . GLY A 1 76 ? 7.842 7.697 -12.510 1.00 96.00 76 GLY A C 1
ATOM 567 O O . GLY A 1 76 ? 8.714 7.706 -11.630 1.00 96.00 76 GLY A O 1
ATOM 568 N N . ALA A 1 77 ? 6.653 8.281 -12.330 1.00 96.88 77 ALA A N 1
ATOM 569 C CA . ALA A 1 77 ? 6.264 8.933 -11.081 1.00 96.88 77 ALA A CA 1
ATOM 570 C C . ALA A 1 77 ? 6.155 7.918 -9.935 1.00 96.88 77 ALA A C 1
ATOM 572 O O . ALA A 1 77 ? 6.619 8.198 -8.829 1.00 96.88 77 ALA A O 1
ATOM 573 N N . LEU A 1 78 ? 5.635 6.720 -10.213 1.00 96.69 78 LEU A N 1
ATOM 574 C CA . LEU A 1 78 ? 5.537 5.620 -9.263 1.00 96.69 78 LEU A CA 1
ATOM 575 C C . LEU A 1 78 ? 6.913 5.218 -8.725 1.00 96.69 78 LEU A C 1
ATOM 577 O O . LEU A 1 78 ? 7.101 5.176 -7.509 1.00 96.69 78 LEU A O 1
ATOM 581 N N . LEU A 1 79 ? 7.892 4.970 -9.606 1.00 96.25 79 LEU A N 1
ATOM 582 C CA . LEU A 1 79 ? 9.252 4.630 -9.171 1.00 96.25 79 LEU A CA 1
ATOM 583 C C . LEU A 1 79 ? 9.879 5.770 -8.358 1.00 96.25 79 LEU A C 1
ATOM 585 O O . LEU A 1 79 ? 10.529 5.524 -7.343 1.00 96.25 79 LEU A O 1
ATOM 589 N N . THR A 1 80 ? 9.671 7.017 -8.779 1.00 96.69 80 THR A N 1
ATOM 590 C CA . THR A 1 80 ? 10.216 8.197 -8.093 1.00 96.69 80 THR A CA 1
ATOM 591 C C . THR A 1 80 ? 9.620 8.353 -6.692 1.00 96.69 80 THR A C 1
ATOM 593 O O . THR A 1 80 ? 10.358 8.496 -5.716 1.00 96.69 80 THR A O 1
ATOM 596 N N . ALA A 1 81 ? 8.297 8.248 -6.561 1.00 96.81 81 ALA A N 1
ATOM 597 C CA . ALA A 1 81 ? 7.606 8.288 -5.276 1.00 96.81 81 ALA A CA 1
ATOM 598 C C . ALA A 1 81 ? 8.023 7.121 -4.368 1.00 96.81 81 ALA A C 1
ATOM 600 O O . ALA A 1 81 ? 8.238 7.314 -3.169 1.00 96.81 81 ALA A O 1
ATOM 601 N N . ALA A 1 82 ? 8.181 5.921 -4.935 1.00 96.31 82 ALA A N 1
ATOM 602 C CA . ALA A 1 82 ? 8.624 4.747 -4.198 1.00 96.31 82 ALA A CA 1
ATOM 603 C C . ALA A 1 82 ? 10.059 4.897 -3.677 1.00 96.31 82 ALA A C 1
ATOM 605 O O . ALA A 1 82 ? 10.318 4.595 -2.515 1.00 96.31 82 ALA A O 1
ATOM 606 N N . LYS A 1 83 ? 10.977 5.427 -4.495 1.00 95.75 83 LYS A N 1
ATOM 607 C CA . LYS A 1 83 ? 12.354 5.743 -4.091 1.00 95.75 83 LYS A CA 1
ATOM 608 C C . LYS A 1 83 ? 12.399 6.713 -2.914 1.00 95.75 83 LYS A C 1
ATOM 610 O O . LYS A 1 83 ? 13.103 6.453 -1.942 1.00 95.75 83 LYS A O 1
ATOM 615 N N . ILE A 1 84 ? 11.629 7.802 -2.984 1.00 96.19 84 ILE A N 1
ATOM 616 C CA . ILE A 1 84 ? 11.555 8.801 -1.910 1.00 96.19 84 ILE A CA 1
ATOM 617 C C . ILE A 1 84 ? 11.070 8.144 -0.614 1.00 96.19 84 ILE A C 1
ATOM 619 O O . ILE A 1 84 ? 11.716 8.286 0.421 1.00 96.19 84 ILE A O 1
ATOM 623 N N . ALA A 1 85 ? 9.972 7.387 -0.670 1.00 95.88 85 ALA A N 1
ATOM 624 C CA . ALA A 1 85 ? 9.399 6.752 0.513 1.00 95.88 85 ALA A CA 1
ATOM 625 C C . ALA A 1 85 ? 10.302 5.647 1.096 1.00 95.88 85 ALA A C 1
ATOM 627 O O . ALA A 1 85 ? 10.469 5.557 2.312 1.00 95.88 85 ALA A O 1
ATOM 628 N N . ALA A 1 86 ? 10.944 4.842 0.247 1.00 94.75 86 ALA A N 1
ATOM 629 C CA . ALA A 1 86 ? 11.854 3.783 0.682 1.00 94.75 86 ALA A CA 1
ATOM 630 C C . ALA A 1 86 ? 13.171 4.339 1.253 1.00 94.75 86 ALA A C 1
ATOM 632 O O . ALA A 1 86 ? 13.747 3.751 2.174 1.00 94.75 86 ALA A O 1
ATOM 633 N N . TYR A 1 87 ? 13.638 5.494 0.766 1.00 95.44 87 TYR A N 1
ATOM 634 C CA . TYR A 1 87 ? 14.796 6.183 1.336 1.00 95.44 87 TYR A CA 1
ATOM 635 C C . TYR A 1 87 ? 14.534 6.648 2.771 1.00 95.44 87 TYR A C 1
ATOM 637 O O . TYR A 1 87 ? 15.412 6.501 3.615 1.00 95.44 87 TYR A O 1
ATOM 645 N N . GLN A 1 88 ? 13.321 7.113 3.087 1.00 93.75 88 GLN A N 1
ATOM 646 C CA . GLN A 1 88 ? 12.966 7.496 4.462 1.00 93.75 88 GLN A CA 1
ATOM 647 C C . GLN A 1 88 ? 13.032 6.317 5.449 1.00 93.75 88 GLN A C 1
ATOM 649 O O . GLN A 1 88 ? 13.236 6.528 6.639 1.00 93.75 88 GLN A O 1
ATOM 654 N N . GLN A 1 89 ? 12.886 5.076 4.968 1.00 90.81 89 GLN A N 1
ATOM 655 C CA . GLN A 1 89 ? 12.938 3.869 5.803 1.00 90.81 89 GLN A CA 1
ATOM 656 C C . GLN A 1 89 ? 14.348 3.282 5.913 1.00 90.81 89 GLN A C 1
ATOM 658 O O . GLN A 1 89 ? 14.739 2.787 6.965 1.00 90.81 89 GLN A O 1
ATOM 663 N N . THR A 1 90 ? 15.102 3.298 4.814 1.00 90.50 90 THR A N 1
ATOM 664 C CA . THR A 1 90 ? 16.401 2.611 4.717 1.00 90.50 90 THR A CA 1
ATOM 665 C C . THR A 1 90 ? 17.596 3.541 4.904 1.00 90.50 90 THR A C 1
ATOM 667 O O . THR A 1 90 ? 18.685 3.073 5.222 1.00 90.50 90 THR A O 1
ATOM 670 N N . ASN A 1 91 ? 17.413 4.848 4.684 1.00 92.50 91 ASN A N 1
ATOM 671 C CA . ASN A 1 91 ? 18.464 5.867 4.638 1.00 92.50 91 ASN A CA 1
ATOM 672 C C . ASN A 1 91 ? 19.648 5.485 3.720 1.00 92.50 91 ASN A C 1
ATOM 674 O O . ASN A 1 91 ? 20.800 5.829 3.982 1.00 92.50 91 ASN A O 1
ATOM 678 N N . SER A 1 92 ? 19.374 4.731 2.649 1.00 89.44 92 SER A N 1
ATOM 679 C CA . SER A 1 92 ? 20.391 4.197 1.741 1.00 89.44 92 SER A CA 1
ATOM 680 C C . SER A 1 92 ? 20.388 4.939 0.411 1.00 89.44 92 SER A C 1
ATOM 682 O O . SER A 1 92 ? 19.413 4.896 -0.341 1.00 89.44 92 SER A O 1
ATOM 684 N N . ARG A 1 93 ? 21.507 5.603 0.102 1.00 91.12 93 ARG A N 1
ATOM 685 C CA . ARG A 1 93 ? 21.711 6.262 -1.197 1.00 91.12 93 ARG A CA 1
ATOM 686 C C . ARG A 1 93 ? 21.788 5.275 -2.353 1.00 91.12 93 ARG A C 1
ATOM 688 O O . ARG A 1 93 ? 21.257 5.577 -3.417 1.00 91.12 93 ARG A O 1
ATOM 695 N N . ASP A 1 94 ? 22.323 4.082 -2.115 1.00 88.88 94 ASP A N 1
ATOM 696 C CA . ASP A 1 94 ? 22.424 3.029 -3.126 1.00 88.88 94 ASP A CA 1
ATOM 697 C C . ASP A 1 94 ? 21.058 2.725 -3.754 1.00 88.88 94 ASP A C 1
ATOM 699 O O . ASP A 1 94 ? 20.953 2.575 -4.966 1.00 88.88 94 ASP A O 1
ATOM 703 N N . LEU A 1 95 ? 19.973 2.727 -2.971 1.00 88.62 95 LEU A N 1
ATOM 704 C CA . LEU A 1 95 ? 18.617 2.521 -3.491 1.00 88.62 95 LEU A CA 1
ATOM 705 C C . LEU A 1 95 ? 18.190 3.620 -4.480 1.00 88.62 95 LEU A C 1
ATOM 707 O O . LEU A 1 95 ? 17.531 3.333 -5.483 1.00 88.62 95 LEU A O 1
ATOM 711 N N . LEU A 1 96 ? 18.558 4.874 -4.211 1.00 91.88 96 LEU A N 1
ATOM 712 C CA . LEU A 1 96 ? 18.213 6.015 -5.060 1.00 91.88 96 LEU A CA 1
ATOM 713 C C . LEU A 1 96 ? 19.006 6.013 -6.366 1.00 91.88 96 LEU A C 1
ATOM 715 O O . LEU A 1 96 ? 18.439 6.301 -7.423 1.00 91.88 96 LEU A O 1
ATOM 719 N N . GLU A 1 97 ? 20.294 5.695 -6.277 1.00 91.75 97 GLU A N 1
ATOM 720 C CA . GLU A 1 97 ? 21.250 5.798 -7.381 1.00 91.75 97 GLU A CA 1
ATOM 721 C C . GLU A 1 97 ? 21.219 4.568 -8.293 1.00 91.75 97 GLU A C 1
ATOM 723 O O . GLU A 1 97 ? 21.422 4.688 -9.499 1.00 91.75 97 GLU A O 1
ATOM 728 N N . THR A 1 98 ? 20.902 3.395 -7.741 1.00 91.69 98 THR A N 1
ATOM 729 C CA . THR A 1 98 ? 21.037 2.126 -8.464 1.00 91.69 98 THR A CA 1
ATOM 730 C C . THR A 1 98 ? 19.795 1.757 -9.268 1.00 91.69 98 THR A C 1
ATOM 732 O O . THR A 1 98 ? 19.918 1.203 -10.355 1.00 91.69 98 THR A O 1
ATOM 735 N N . PHE A 1 99 ? 18.585 2.026 -8.765 1.00 92.94 99 PHE A N 1
ATOM 736 C CA . PHE A 1 99 ? 17.355 1.647 -9.470 1.00 92.94 99 PHE A CA 1
ATOM 737 C C . PHE A 1 99 ? 17.081 2.567 -10.656 1.00 92.94 99 PHE A C 1
ATOM 739 O O . PHE A 1 99 ? 16.913 3.770 -10.48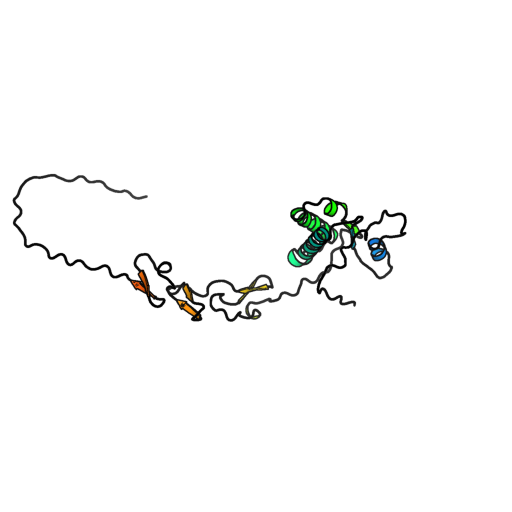4 1.00 92.94 99 PHE A O 1
ATOM 746 N N . ILE A 1 100 ? 16.969 2.014 -11.855 1.00 93.00 100 ILE A N 1
ATOM 747 C CA . ILE A 1 100 ? 16.767 2.773 -13.088 1.00 93.00 100 ILE A CA 1
ATOM 748 C C . ILE A 1 100 ? 15.436 2.371 -13.709 1.00 93.00 100 ILE A C 1
ATOM 750 O O . ILE A 1 100 ? 15.026 1.212 -13.638 1.00 93.00 100 ILE A O 1
ATOM 754 N N . PHE A 1 101 ? 14.749 3.356 -14.284 1.00 94.81 101 PHE A N 1
ATOM 755 C CA . PHE A 1 101 ? 13.543 3.128 -15.064 1.00 94.81 101 PHE A CA 1
ATOM 756 C C . PHE A 1 101 ? 13.911 2.927 -16.534 1.00 94.81 101 PHE A C 1
ATOM 758 O O . PHE A 1 101 ? 14.542 3.791 -17.141 1.00 94.81 101 PHE A O 1
ATOM 765 N N . PHE A 1 102 ? 13.488 1.804 -17.096 1.00 95.25 102 PHE A N 1
ATOM 766 C CA . PHE A 1 102 ? 13.620 1.452 -18.501 1.00 95.25 102 PHE A CA 1
ATOM 767 C C . PHE A 1 102 ? 12.247 1.570 -19.159 1.00 95.25 102 PHE A C 1
ATOM 769 O O . PHE A 1 102 ? 11.299 0.922 -18.713 1.00 95.25 102 PHE A O 1
ATOM 776 N N . GLY A 1 103 ? 12.146 2.369 -20.223 1.00 93.94 103 GLY A N 1
ATOM 777 C CA . GLY A 1 103 ? 10.909 2.599 -20.976 1.00 93.94 103 GLY A CA 1
ATOM 778 C C . GLY A 1 103 ? 10.512 4.070 -21.003 1.00 93.94 103 GLY A C 1
ATOM 779 O O . GLY A 1 103 ? 11.341 4.945 -20.755 1.00 93.94 103 GLY A O 1
ATOM 780 N N . ASP A 1 104 ? 9.242 4.337 -21.301 1.00 95.75 104 ASP A N 1
ATOM 781 C CA . ASP A 1 104 ? 8.686 5.691 -21.267 1.00 95.75 104 ASP A CA 1
ATOM 782 C C . ASP A 1 104 ? 8.274 6.063 -19.828 1.00 95.75 104 ASP A C 1
ATOM 784 O O . ASP A 1 104 ? 7.356 5.444 -19.282 1.00 95.75 104 ASP A O 1
ATOM 788 N N . PRO A 1 105 ? 8.922 7.045 -19.170 1.00 95.81 105 PRO A N 1
ATOM 789 C CA . PRO A 1 105 ? 8.540 7.460 -17.821 1.00 95.81 105 PRO A CA 1
ATOM 790 C C . PRO A 1 105 ? 7.128 8.064 -17.744 1.00 95.81 105 PRO A C 1
ATOM 792 O O . PRO A 1 105 ? 6.562 8.101 -16.650 1.00 95.81 105 PRO A O 1
ATOM 795 N N . ALA A 1 106 ? 6.562 8.515 -18.870 1.00 96.44 106 ALA A N 1
ATOM 796 C CA . ALA A 1 106 ? 5.194 9.019 -18.974 1.00 96.44 106 ALA A CA 1
ATOM 797 C C . ALA A 1 106 ? 4.153 7.911 -19.230 1.00 96.44 106 ALA A C 1
ATOM 799 O O . ALA A 1 106 ? 2.976 8.211 -19.418 1.00 96.44 106 ALA A O 1
ATOM 800 N N . LEU A 1 107 ? 4.562 6.636 -19.234 1.00 94.81 107 LEU A N 1
ATOM 801 C CA . LEU A 1 107 ? 3.650 5.505 -19.363 1.00 94.81 107 LEU A CA 1
ATOM 802 C C . LEU A 1 107 ? 2.627 5.493 -18.220 1.00 94.81 107 LEU A C 1
ATOM 804 O O . LEU A 1 107 ? 2.994 5.355 -17.054 1.00 94.81 107 LEU A O 1
ATOM 808 N N . GLU A 1 108 ? 1.347 5.540 -18.572 1.00 95.12 108 GLU A N 1
ATOM 809 C CA . GLU A 1 108 ? 0.241 5.318 -17.641 1.00 95.12 108 GLU A CA 1
ATOM 810 C C . GLU A 1 108 ? -0.080 3.823 -17.555 1.00 95.12 108 GLU A C 1
ATOM 812 O O . GLU A 1 108 ? -0.420 3.178 -18.552 1.00 95.12 108 GLU A O 1
ATOM 817 N N . LEU A 1 109 ? 0.045 3.255 -16.357 1.00 92.56 109 LEU A N 1
ATOM 818 C CA . LEU A 1 109 ? -0.274 1.856 -16.108 1.00 92.56 109 LEU A CA 1
ATOM 819 C C . LEU A 1 109 ? -1.791 1.670 -16.048 1.00 92.56 109 LEU A C 1
ATOM 821 O O . LEU A 1 109 ? -2.475 2.278 -15.228 1.00 92.56 109 LEU A O 1
ATOM 825 N N . ASN A 1 110 ? -2.309 0.773 -16.885 1.00 89.88 110 ASN A N 1
ATOM 826 C CA . ASN A 1 110 ? -3.707 0.363 -16.827 1.00 89.88 110 ASN A CA 1
ATOM 827 C C . ASN A 1 110 ? -3.887 -0.709 -15.748 1.00 89.88 110 ASN A C 1
ATOM 829 O O . ASN A 1 110 ? -3.807 -1.908 -16.028 1.00 89.88 110 ASN A O 1
ATOM 833 N N . VAL A 1 111 ? -4.063 -0.266 -14.508 1.00 85.44 111 VAL A N 1
ATOM 834 C CA . VAL A 1 111 ? -4.251 -1.148 -13.359 1.00 85.44 111 VAL A CA 1
ATOM 835 C C . VAL A 1 111 ? -5.710 -1.083 -12.942 1.00 85.44 111 VAL A C 1
ATOM 837 O O . VAL A 1 111 ? -6.215 -0.011 -12.624 1.00 85.44 111 VAL A O 1
ATOM 840 N N . SER A 1 112 ? -6.393 -2.227 -12.934 1.00 70.12 112 SER A N 1
ATOM 841 C CA . SER A 1 112 ? -7.630 -2.348 -12.170 1.00 70.12 112 SER A CA 1
ATOM 842 C C . SER A 1 112 ? -7.243 -2.262 -10.697 1.00 70.12 112 SER A C 1
ATOM 844 O O . SER A 1 112 ? -6.436 -3.076 -10.236 1.00 70.12 112 SER A O 1
ATOM 846 N N . SER A 1 113 ? -7.767 -1.275 -9.972 1.00 65.88 113 SER A N 1
ATOM 847 C CA . SER A 1 113 ? -7.681 -1.265 -8.510 1.00 65.88 113 SER A CA 1
ATOM 848 C C . SER A 1 113 ? -8.124 -2.629 -7.964 1.00 65.88 113 SER A C 1
ATOM 850 O O . SER A 1 113 ? -8.951 -3.283 -8.613 1.00 65.88 113 SER A O 1
ATOM 852 N N . PRO A 1 114 ? -7.580 -3.096 -6.823 1.00 65.62 114 PRO A N 1
ATOM 853 C CA . PRO A 1 114 ? -8.145 -4.268 -6.170 1.00 65.62 114 PRO A CA 1
ATOM 854 C C . PRO A 1 114 ? -9.650 -4.043 -6.016 1.00 65.62 114 PRO A C 1
ATOM 856 O O . PRO A 1 114 ? -10.081 -2.941 -5.666 1.00 65.62 114 PRO A O 1
ATOM 859 N N . GLU A 1 115 ? -10.429 -5.058 -6.382 1.00 71.88 115 GLU A N 1
ATOM 860 C CA . GLU A 1 115 ? -11.867 -5.042 -6.149 1.00 71.88 115 GLU A CA 1
ATOM 861 C C . GLU A 1 115 ? -12.065 -4.864 -4.638 1.00 71.88 115 GLU A C 1
ATOM 863 O O . GLU A 1 115 ? -11.385 -5.553 -3.866 1.00 71.88 115 GLU A O 1
ATOM 868 N N . PRO A 1 116 ? -12.865 -3.877 -4.209 1.00 81.06 116 PRO A N 1
ATOM 869 C CA . PRO A 1 116 ? -13.056 -3.627 -2.792 1.00 81.06 116 PRO A CA 1
ATOM 870 C C . PRO A 1 116 ? -13.693 -4.858 -2.134 1.00 81.06 116 PRO A C 1
ATOM 872 O O . PRO A 1 116 ? -14.480 -5.563 -2.760 1.00 81.06 116 PRO A O 1
ATOM 875 N N . GLU A 1 117 ? -13.354 -5.122 -0.872 1.00 83.25 117 GLU A N 1
ATOM 876 C CA . GLU A 1 117 ? -13.977 -6.207 -0.099 1.00 83.25 117 GLU A CA 1
ATOM 877 C C . GLU A 1 117 ? -15.478 -5.956 0.102 1.00 83.25 117 GLU A C 1
ATOM 879 O O . GLU A 1 117 ? -16.256 -6.903 0.191 1.00 83.25 117 GLU A O 1
ATOM 884 N N . CYS A 1 118 ? -15.866 -4.679 0.155 1.00 89.94 118 CYS A N 1
ATOM 885 C CA . CYS A 1 118 ? -17.235 -4.210 0.306 1.00 89.94 118 CYS A CA 1
ATOM 886 C C . CYS 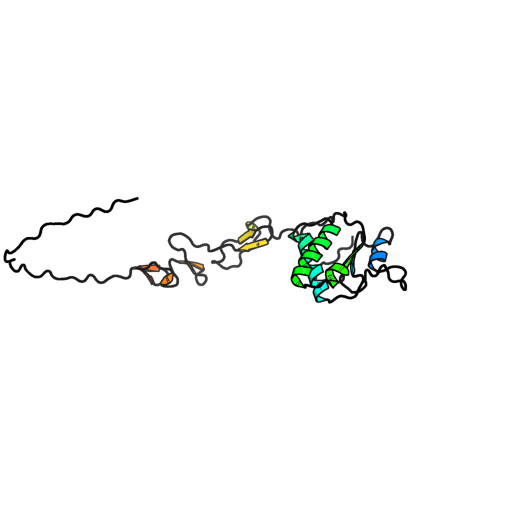A 1 118 ? -17.457 -2.899 -0.468 1.00 89.94 118 CYS A C 1
ATOM 888 O O . CYS A 1 118 ? -16.582 -2.039 -0.552 1.00 89.94 118 CYS A O 1
ATOM 890 N N . GLU A 1 119 ? -18.654 -2.707 -0.998 1.00 88.50 119 GLU A N 1
ATOM 891 C CA . GLU A 1 119 ? -19.198 -1.423 -1.438 1.00 88.50 119 GLU A CA 1
ATOM 892 C C . GLU A 1 119 ? -20.229 -0.881 -0.438 1.00 88.50 119 GLU A C 1
ATOM 894 O O . GLU A 1 119 ? -20.461 0.330 -0.379 1.00 88.50 119 GLU A O 1
ATOM 899 N N . THR A 1 120 ? -20.849 -1.764 0.354 1.00 90.88 120 THR A N 1
ATOM 900 C CA . THR A 1 120 ? -21.870 -1.412 1.350 1.00 90.88 120 THR A CA 1
ATOM 901 C C . THR A 1 120 ? -21.670 -2.150 2.673 1.00 90.88 120 THR A C 1
ATOM 903 O O . THR A 1 120 ? -21.092 -3.232 2.711 1.00 90.88 120 THR A O 1
ATOM 906 N N . ASP A 1 121 ? -22.200 -1.594 3.765 1.00 89.25 121 ASP A N 1
ATOM 907 C CA . ASP A 1 121 ? -22.068 -2.167 5.116 1.00 89.25 121 ASP A CA 1
ATOM 908 C C . ASP A 1 121 ? -22.646 -3.586 5.235 1.00 89.25 121 ASP A C 1
ATOM 910 O O . ASP A 1 121 ? -22.130 -4.411 5.978 1.00 89.25 121 ASP A O 1
ATOM 914 N N . ASN A 1 122 ? -23.678 -3.907 4.447 1.00 88.38 122 ASN A N 1
ATOM 915 C CA . ASN A 1 122 ? -24.346 -5.213 4.481 1.00 88.38 122 ASN A CA 1
ATOM 916 C C . ASN A 1 122 ? -23.480 -6.368 3.953 1.00 88.38 122 ASN A C 1
ATOM 918 O O . ASN A 1 122 ? -23.854 -7.531 4.105 1.00 88.38 122 ASN A O 1
ATOM 922 N N . GLU A 1 123 ? -22.379 -6.063 3.268 1.00 90.38 123 GLU A N 1
ATOM 923 C CA . GLU A 1 123 ? -21.446 -7.065 2.740 1.00 90.38 123 GLU A CA 1
ATOM 924 C C . GLU A 1 123 ? -20.399 -7.471 3.778 1.00 90.38 123 GLU A C 1
ATOM 926 O O . GLU A 1 123 ? -19.738 -8.499 3.623 1.00 90.38 123 GLU A O 1
ATOM 931 N N . CYS A 1 124 ? -20.275 -6.693 4.851 1.00 90.44 124 CYS A N 1
ATOM 932 C CA . CYS A 1 124 ? -19.365 -6.983 5.935 1.00 90.44 124 CYS A CA 1
ATOM 933 C C . CYS A 1 124 ? -19.996 -7.974 6.916 1.00 90.44 124 CYS A C 1
ATOM 935 O O . CYS A 1 124 ? -21.105 -7.778 7.411 1.00 90.44 124 CYS A O 1
ATOM 937 N N . ALA A 1 125 ? -19.276 -9.067 7.173 1.00 89.38 125 ALA A N 1
ATOM 938 C CA . ALA A 1 125 ? -19.669 -10.052 8.167 1.00 89.38 125 ALA A CA 1
ATOM 939 C C . ALA A 1 125 ? -19.410 -9.515 9.575 1.00 89.38 125 ALA A C 1
ATOM 941 O O . ALA A 1 125 ? -18.386 -8.875 9.815 1.00 89.38 125 ALA A O 1
ATOM 942 N N . ASP A 1 126 ? -20.329 -9.824 10.482 1.00 87.12 126 ASP A N 1
ATOM 943 C CA . ASP A 1 126 ? -20.161 -9.543 11.900 1.00 87.12 126 ASP A CA 1
ATOM 944 C C . ASP A 1 126 ? -19.141 -10.515 12.522 1.00 87.12 126 ASP A C 1
ATOM 946 O O . ASP A 1 126 ? -19.043 -11.669 12.092 1.00 87.12 126 ASP A O 1
ATOM 950 N N . ASP A 1 127 ? -18.358 -10.057 13.500 1.00 85.94 127 ASP A N 1
ATOM 951 C CA . ASP A 1 127 ? -17.275 -10.837 14.118 1.00 85.94 127 ASP A CA 1
ATOM 952 C C . ASP A 1 127 ? -17.721 -11.637 15.347 1.00 85.94 127 ASP A C 1
ATOM 954 O O . ASP A 1 127 ? -16.881 -12.193 16.054 1.00 85.94 127 ASP A O 1
ATOM 958 N N . ASP A 1 128 ? -19.038 -11.743 15.556 1.00 87.12 128 ASP A N 1
ATOM 959 C CA . ASP A 1 128 ? -19.688 -12.334 16.731 1.00 87.12 128 ASP A CA 1
ATOM 960 C C . ASP A 1 128 ? -19.258 -11.670 18.058 1.00 87.12 128 ASP A C 1
ATOM 962 O O . ASP A 1 128 ? -19.467 -12.247 19.128 1.00 87.12 128 ASP A O 1
ATOM 966 N N . LEU A 1 129 ? -18.656 -10.473 18.006 1.00 89.31 129 LEU A N 1
ATOM 967 C CA . LEU A 1 129 ? -18.358 -9.655 19.177 1.00 89.31 129 LEU A CA 1
ATOM 968 C C . LEU A 1 129 ? -19.399 -8.542 19.290 1.00 89.31 129 LEU A C 1
ATOM 970 O O . LEU A 1 129 ? -19.681 -7.830 18.333 1.00 89.31 129 LEU A O 1
ATOM 974 N N . PHE A 1 130 ? -19.967 -8.352 20.478 1.00 89.50 130 PHE A N 1
ATOM 975 C CA . PHE A 1 130 ? -21.011 -7.344 20.665 1.00 89.50 130 PHE A CA 1
ATOM 976 C C . PHE A 1 130 ? -20.418 -5.928 20.756 1.00 89.50 130 PHE A C 1
ATOM 978 O O . PHE A 1 130 ? -20.907 -4.984 20.138 1.00 89.50 130 PHE A O 1
ATOM 985 N N . CYS A 1 131 ? -19.337 -5.749 21.515 1.00 89.69 131 CYS A N 1
ATOM 986 C CA . CYS A 1 131 ? -18.763 -4.444 21.842 1.00 89.69 131 CYS A CA 1
ATOM 987 C C . CYS A 1 131 ? -17.914 -3.813 20.737 1.00 89.69 131 CYS A C 1
ATOM 989 O O . CYS A 1 131 ? -17.349 -2.742 20.965 1.00 89.69 131 CYS A O 1
ATOM 991 N N . THR A 1 132 ? -17.808 -4.446 19.570 1.00 86.81 132 THR A N 1
ATOM 992 C CA . THR A 1 132 ? -17.149 -3.910 18.369 1.00 86.81 132 THR A CA 1
ATOM 993 C C . THR A 1 132 ? -18.115 -3.093 17.495 1.00 86.81 132 THR A C 1
ATOM 995 O O . THR A 1 132 ? -17.655 -2.289 16.677 1.00 86.81 132 THR A O 1
ATOM 998 N N . GLY A 1 133 ? -19.427 -3.197 17.758 1.00 85.50 133 GLY A N 1
ATOM 999 C CA . GLY A 1 133 ? -20.489 -2.484 17.048 1.00 85.50 133 GLY A CA 1
ATOM 1000 C C . GLY A 1 133 ? -20.840 -3.125 15.705 1.00 85.50 133 GLY A C 1
ATOM 1001 O O . GLY A 1 133 ? -20.280 -4.148 15.334 1.00 85.50 133 GLY A O 1
ATOM 1002 N N . ASP A 1 134 ? -21.773 -2.510 14.974 1.00 87.25 134 ASP A N 1
ATOM 1003 C CA . ASP A 1 134 ? -22.171 -3.024 13.662 1.00 87.25 134 ASP A CA 1
ATOM 1004 C C . ASP A 1 134 ? -21.013 -2.912 12.646 1.00 87.25 134 ASP A C 1
ATOM 1006 O O . ASP A 1 134 ? -20.298 -1.894 12.634 1.00 87.25 134 ASP A O 1
ATOM 1010 N N . PRO A 1 135 ? -20.863 -3.895 11.740 1.00 90.81 135 PRO A N 1
ATOM 1011 C CA . PRO A 1 135 ? -19.863 -3.841 10.688 1.00 90.81 135 PRO A CA 1
ATOM 1012 C C . PRO A 1 135 ? -20.164 -2.738 9.688 1.00 90.81 135 PRO A C 1
ATOM 1014 O O . PRO A 1 135 ? -21.303 -2.507 9.276 1.00 90.81 135 PRO A O 1
ATOM 1017 N N . GLN A 1 136 ? -19.109 -2.027 9.304 1.00 91.06 136 GLN A N 1
ATOM 1018 C CA . GLN A 1 136 ? -19.175 -0.886 8.406 1.00 91.06 136 GLN A CA 1
ATOM 1019 C C . GLN A 1 136 ? -18.137 -1.029 7.299 1.00 91.06 136 GLN A C 1
ATOM 1021 O O . GLN A 1 136 ? -16.978 -1.398 7.522 1.00 91.06 136 GLN A O 1
ATOM 1026 N N . CYS A 1 137 ? -18.550 -0.679 6.087 1.00 91.06 137 CYS A N 1
ATOM 1027 C CA . CYS A 1 137 ? -17.666 -0.633 4.946 1.00 91.06 137 CYS A CA 1
ATOM 1028 C C . CYS A 1 137 ? -16.935 0.710 4.905 1.00 91.06 137 CYS A C 1
ATOM 1030 O O . CYS A 1 137 ? -17.505 1.757 4.588 1.00 91.06 137 CYS A O 1
ATOM 1032 N N . MET A 1 138 ? -15.634 0.694 5.192 1.00 89.06 138 MET A N 1
ATOM 1033 C CA . MET A 1 138 ? -14.806 1.897 5.215 1.00 89.06 138 MET A CA 1
ATOM 1034 C C . MET A 1 138 ? -13.780 1.851 4.087 1.00 89.06 138 MET A C 1
ATOM 1036 O O . MET A 1 138 ? -12.740 1.208 4.193 1.00 89.06 138 MET A O 1
ATOM 1040 N N . ASN A 1 139 ? -14.049 2.592 3.008 1.00 82.94 139 ASN A N 1
ATOM 1041 C CA . ASN A 1 139 ? -13.164 2.703 1.840 1.00 82.94 139 ASN A CA 1
ATOM 1042 C C . ASN A 1 139 ? -12.805 1.348 1.199 1.00 82.94 139 ASN A C 1
ATOM 1044 O O . ASN A 1 139 ? -11.659 1.135 0.803 1.00 82.94 139 ASN A O 1
ATOM 1048 N N . GLY A 1 140 ? -13.777 0.440 1.093 1.00 86.06 140 GLY A N 1
ATOM 1049 C CA . GLY A 1 140 ? -13.579 -0.861 0.453 1.00 86.06 140 GLY A CA 1
ATOM 1050 C C . GLY A 1 140 ? -12.952 -1.932 1.340 1.00 86.06 140 GLY A C 1
ATOM 1051 O O . GLY A 1 140 ? -12.561 -2.976 0.825 1.00 86.06 140 GLY A O 1
ATOM 1052 N N . VAL A 1 141 ? -12.840 -1.672 2.644 1.00 88.38 141 VAL A N 1
ATOM 1053 C CA . VAL A 1 141 ? -12.383 -2.630 3.653 1.00 88.38 141 VAL A CA 1
ATOM 1054 C C . VAL A 1 141 ? -13.443 -2.715 4.741 1.00 88.38 141 VAL A C 1
ATOM 1056 O O . VAL A 1 141 ? -13.916 -1.684 5.234 1.00 88.38 141 VAL A O 1
ATOM 1059 N N . CYS A 1 142 ? -13.803 -3.934 5.125 1.00 90.31 142 CYS A N 1
ATOM 1060 C CA . CYS A 1 142 ? -14.710 -4.141 6.243 1.00 90.31 142 CYS A CA 1
ATOM 1061 C C . CYS A 1 142 ? -14.002 -3.839 7.561 1.00 90.31 142 CYS A C 1
ATOM 1063 O O . CYS A 1 142 ? -12.907 -4.337 7.831 1.00 90.31 142 CYS A O 1
ATOM 1065 N N . GLY A 1 143 ? -14.633 -3.027 8.400 1.00 87.62 143 GLY A N 1
ATOM 1066 C CA . GLY A 1 143 ? -14.171 -2.793 9.757 1.00 87.62 143 GLY A CA 1
ATOM 1067 C C . GLY A 1 143 ? -15.338 -2.692 10.718 1.00 87.62 143 GLY A C 1
ATOM 1068 O O . GLY A 1 143 ? -16.432 -2.278 10.348 1.00 87.62 143 GLY A O 1
ATOM 1069 N N . GLN A 1 144 ? -15.075 -3.047 11.967 1.00 86.62 144 GLN A N 1
ATOM 1070 C CA . GLN A 1 144 ? -16.023 -2.860 13.052 1.00 86.6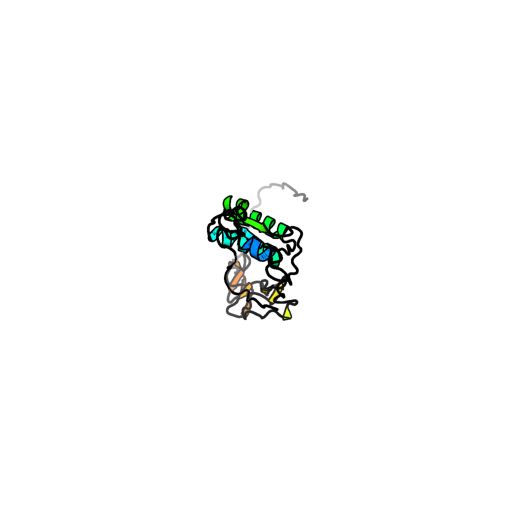2 144 GLN A CA 1
ATOM 1071 C C . GLN A 1 144 ? -15.790 -1.485 13.673 1.00 86.62 144 GLN A C 1
ATOM 1073 O O . GLN A 1 144 ? -14.640 -1.112 13.946 1.00 86.62 144 GLN A O 1
ATOM 1078 N N . THR A 1 145 ? -16.849 -0.700 13.864 1.00 75.25 145 THR A N 1
ATOM 1079 C CA . THR A 1 145 ? -16.716 0.629 14.466 1.00 75.25 145 THR A CA 1
ATOM 1080 C C . THR A 1 145 ? -17.497 0.763 15.759 1.00 75.25 145 THR A C 1
ATOM 1082 O O . THR A 1 145 ? -18.721 0.850 15.762 1.00 75.25 145 THR A O 1
ATOM 1085 N N . GLY A 1 146 ? -16.748 1.008 16.833 1.00 77.44 146 GLY A N 1
ATOM 1086 C CA . GLY A 1 146 ? -17.242 1.708 18.009 1.00 77.44 146 GLY A CA 1
ATOM 1087 C C . GLY A 1 146 ? -17.650 0.809 19.166 1.00 77.44 146 GLY A C 1
ATOM 1088 O O . GLY A 1 146 ? -17.142 -0.288 19.336 1.00 77.44 146 GLY A O 1
ATOM 1089 N N . ASN A 1 147 ? -18.504 1.381 20.011 1.00 84.88 147 ASN A N 1
ATOM 1090 C CA . ASN A 1 147 ? -19.186 0.752 21.131 1.00 84.88 147 ASN A CA 1
ATOM 1091 C C . ASN A 1 147 ? -20.688 0.913 20.823 1.00 84.88 147 ASN A C 1
ATOM 1093 O O . ASN A 1 147 ? -21.115 2.062 20.652 1.00 84.88 147 ASN A O 1
ATOM 1097 N N . PRO A 1 148 ? -21.486 -0.170 20.737 1.00 89.25 148 PRO A N 1
ATOM 1098 C CA . PRO A 1 148 ? -22.918 -0.077 20.422 1.00 89.25 148 PRO A CA 1
ATOM 1099 C C . PRO A 1 148 ? -23.734 0.605 21.535 1.00 89.25 148 PRO A C 1
ATOM 1101 O O . PRO A 1 148 ? -24.901 0.955 21.348 1.00 89.25 148 PRO A O 1
ATOM 1104 N N . CYS A 1 149 ? -23.137 0.794 22.711 1.00 92.19 149 CYS A N 1
ATOM 1105 C CA . CYS A 1 149 ? -23.803 1.278 23.905 1.00 92.19 149 CYS A CA 1
ATOM 1106 C C . CYS A 1 149 ? -23.863 2.804 23.985 1.00 92.19 149 CYS A C 1
ATOM 1108 O O . CYS A 1 149 ? -22.893 3.522 23.740 1.00 92.19 149 CYS A O 1
ATOM 1110 N N . SER A 1 150 ? -25.039 3.313 24.355 1.00 90.50 150 SER A N 1
ATOM 1111 C CA . SER A 1 150 ? -25.324 4.743 24.452 1.00 90.50 150 SER A CA 1
ATOM 1112 C C . SER A 1 150 ? -26.420 5.029 25.487 1.00 90.50 150 SER A C 1
ATOM 1114 O O . SER A 1 150 ? -27.083 4.120 25.989 1.00 90.50 150 SER A O 1
ATOM 1116 N N . GLY A 1 151 ? -26.623 6.308 25.818 1.00 89.25 151 GLY A N 1
ATOM 1117 C CA . GLY A 1 151 ? -27.679 6.733 26.740 1.00 89.25 151 GLY A CA 1
ATOM 1118 C C . GLY A 1 151 ? -27.426 6.292 28.183 1.00 89.25 151 GLY A C 1
ATOM 1119 O O . GLY A 1 151 ? -26.334 6.506 28.707 1.00 89.25 151 GLY A O 1
ATOM 1120 N N . ASP A 1 152 ? -28.449 5.710 28.814 1.00 88.38 152 ASP A N 1
ATOM 1121 C CA . ASP A 1 152 ? -28.440 5.328 30.235 1.00 88.38 152 ASP A CA 1
ATOM 1122 C C . ASP A 1 152 ? -27.562 4.098 30.530 1.00 88.38 152 ASP A C 1
ATOM 1124 O O . ASP A 1 152 ? -27.181 3.884 31.674 1.00 88.38 152 ASP A O 1
ATOM 1128 N N . ALA A 1 153 ? -27.184 3.328 29.505 1.00 92.25 153 ALA A N 1
ATOM 1129 C CA . ALA A 1 153 ? -26.275 2.190 29.614 1.00 92.25 153 ALA A CA 1
ATOM 1130 C C . ALA A 1 153 ? -25.088 2.371 28.648 1.00 92.25 153 ALA A C 1
ATOM 1132 O O . ALA A 1 153 ? -25.078 1.759 27.583 1.00 92.25 153 ALA A O 1
ATOM 1133 N N . PRO A 1 154 ? -24.119 3.257 28.949 1.00 92.25 154 PRO A N 1
ATOM 1134 C CA . PRO A 1 154 ? -23.038 3.602 28.022 1.00 92.25 154 PRO A CA 1
ATOM 1135 C C . PRO A 1 154 ? -21.868 2.604 28.023 1.00 92.25 154 PRO A C 1
ATOM 1137 O O . PRO A 1 154 ? -20.991 2.684 27.160 1.00 92.25 154 PRO A O 1
ATOM 1140 N N . VAL A 1 155 ? -21.816 1.682 28.986 1.00 93.75 155 VAL A N 1
ATOM 1141 C CA . VAL A 1 155 ? -20.715 0.725 29.138 1.00 93.75 155 VAL A CA 1
ATOM 1142 C C . VAL A 1 155 ? -21.079 -0.586 28.458 1.00 93.75 155 VAL A C 1
ATOM 1144 O O . VAL A 1 155 ? -22.204 -1.060 28.580 1.00 93.75 155 VAL A O 1
ATOM 1147 N N . CYS A 1 156 ? -20.129 -1.179 27.743 1.00 93.94 156 CYS A N 1
ATOM 1148 C CA . CYS A 1 156 ? -20.349 -2.431 27.035 1.00 93.94 156 CYS A CA 1
ATOM 1149 C C . CYS A 1 156 ? -19.767 -3.618 27.804 1.00 93.94 156 CYS A C 1
ATOM 1151 O O . CYS A 1 156 ? -18.599 -3.589 28.200 1.00 93.94 156 CYS A O 1
ATOM 1153 N N . ASP A 1 157 ? -20.590 -4.642 28.026 1.00 93.31 157 ASP A N 1
ATOM 1154 C CA . ASP A 1 157 ? -20.200 -5.908 28.641 1.00 93.31 157 ASP A CA 1
ATOM 1155 C C . ASP A 1 157 ? -20.205 -7.019 27.585 1.00 93.31 157 ASP A C 1
ATOM 1157 O O . ASP A 1 157 ? -21.255 -7.563 27.239 1.00 93.31 157 ASP A O 1
ATOM 1161 N N . GLU A 1 158 ? -19.009 -7.351 27.100 1.00 91.62 158 GLU A N 1
ATOM 1162 C CA . GLU A 1 158 ? -18.775 -8.390 26.090 1.00 91.62 158 GLU A CA 1
ATOM 1163 C C . GLU A 1 158 ? -19.077 -9.800 26.609 1.00 91.62 158 GLU A C 1
ATOM 1165 O O . GLU A 1 158 ? -19.397 -10.697 25.847 1.00 91.62 158 GLU A O 1
ATOM 1170 N N . ALA A 1 159 ? -18.977 -10.044 27.920 1.00 90.81 159 ALA A N 1
ATOM 1171 C CA . ALA A 1 159 ? -19.217 -11.385 28.454 1.00 90.81 159 ALA A CA 1
ATOM 1172 C C . ALA A 1 159 ? -20.711 -11.741 28.484 1.00 90.81 159 ALA A C 1
ATOM 1174 O O . ALA A 1 159 ? -21.068 -12.915 28.608 1.00 90.81 159 ALA A O 1
ATOM 1175 N N . LEU A 1 160 ? -21.572 -10.721 28.440 1.00 90.31 160 LEU A N 1
ATOM 1176 C CA . LEU A 1 160 ? -23.024 -10.838 28.527 1.00 90.31 160 LEU A CA 1
ATOM 1177 C C . LEU A 1 160 ? -23.743 -10.291 27.285 1.00 90.31 160 LEU A C 1
ATOM 1179 O O . LEU A 1 160 ? -24.972 -10.194 27.329 1.00 90.31 160 LEU A O 1
ATOM 1183 N N . ASP A 1 161 ? -23.002 -9.915 26.237 1.00 92.31 161 ASP A N 1
ATOM 1184 C CA . ASP A 1 161 ? -23.493 -9.312 24.990 1.00 92.31 161 ASP A CA 1
ATOM 1185 C C . ASP A 1 161 ? -24.531 -8.208 25.227 1.00 92.31 161 ASP A C 1
ATOM 1187 O O . ASP A 1 161 ? -25.641 -8.222 24.682 1.00 92.31 161 ASP A O 1
ATOM 1191 N N . ARG A 1 162 ? -24.227 -7.274 26.140 1.00 93.12 162 ARG A N 1
ATOM 1192 C CA . ARG A 1 162 ? -25.199 -6.242 26.518 1.00 93.12 162 ARG A CA 1
ATOM 1193 C C . ARG A 1 162 ? -24.579 -4.928 26.962 1.00 93.12 162 ARG A C 1
ATOM 1195 O O . ARG A 1 162 ? -23.504 -4.866 27.553 1.00 93.12 162 ARG A O 1
ATOM 1202 N N . CYS A 1 163 ? -25.367 -3.876 26.791 1.00 95.69 163 CYS A N 1
ATOM 1203 C CA . CYS A 1 163 ? -25.083 -2.573 27.364 1.00 95.69 163 CYS A CA 1
ATOM 1204 C C . CYS A 1 163 ? -25.493 -2.510 28.833 1.00 95.69 163 CYS A C 1
ATOM 1206 O O . CYS A 1 163 ? -26.576 -2.956 29.222 1.00 95.69 163 CYS A O 1
ATOM 1208 N N . VAL A 1 164 ? -24.614 -1.940 29.645 1.00 95.06 164 VAL A N 1
ATOM 1209 C CA . VAL A 1 164 ? -24.757 -1.794 31.088 1.00 95.06 164 VAL A CA 1
ATOM 1210 C C . VAL A 1 164 ? -24.432 -0.377 31.538 1.00 95.06 164 VAL A C 1
ATOM 1212 O O . VAL A 1 164 ? -23.799 0.398 30.821 1.00 95.06 164 VAL A O 1
ATOM 1215 N N . GLU A 1 165 ? -24.877 -0.017 32.739 1.00 95.25 165 GLU A N 1
ATOM 1216 C CA . GLU A 1 165 ? -24.560 1.298 33.303 1.00 95.25 165 GLU A CA 1
ATOM 1217 C C . GLU A 1 165 ? -23.091 1.370 33.741 1.00 95.25 165 GLU A C 1
ATOM 1219 O O . GLU A 1 165 ? -22.471 2.427 33.662 1.00 95.25 165 GLU A O 1
ATOM 1224 N N . CYS A 1 166 ? -22.533 0.242 34.197 1.00 95.12 166 CYS A N 1
ATOM 1225 C CA . CYS A 1 166 ? -21.177 0.154 34.727 1.00 95.12 166 CYS A CA 1
ATOM 1226 C C . CYS A 1 166 ? -20.634 -1.282 34.720 1.00 95.12 166 CYS A C 1
ATOM 1228 O O . CYS A 1 166 ? -21.399 -2.244 34.753 1.00 95.12 166 CYS A O 1
ATOM 1230 N N . MET A 1 167 ? -19.308 -1.412 34.750 1.00 93.69 167 MET A N 1
ATOM 1231 C CA . MET A 1 167 ? -18.567 -2.645 35.057 1.00 93.69 167 MET A CA 1
ATOM 1232 C C . MET A 1 167 ? -17.734 -2.493 36.338 1.00 93.69 167 MET A C 1
ATOM 1234 O O . MET A 1 167 ? -17.329 -3.476 36.959 1.00 93.69 167 MET A O 1
ATOM 1238 N N . ASN A 1 168 ? -17.455 -1.254 36.743 1.00 94.06 168 ASN A N 1
ATOM 1239 C CA . ASN A 1 168 ? -16.761 -0.911 37.975 1.00 94.06 168 ASN A CA 1
ATOM 1240 C C . ASN A 1 168 ? -17.203 0.476 38.491 1.00 94.06 168 ASN A C 1
ATOM 1242 O O . ASN A 1 168 ? -17.875 1.234 37.797 1.00 94.06 168 ASN A O 1
ATOM 1246 N N . ASP A 1 169 ? -16.794 0.831 39.713 1.00 92.06 169 ASP A N 1
ATOM 1247 C CA . ASP A 1 169 ? -17.189 2.092 40.365 1.00 92.06 169 ASP A CA 1
ATOM 1248 C C . ASP A 1 169 ? -16.758 3.363 39.615 1.00 92.06 169 ASP A C 1
ATOM 1250 O O . ASP A 1 169 ? -17.357 4.414 39.823 1.00 92.06 169 ASP A O 1
ATOM 1254 N N . THR A 1 170 ? -15.733 3.301 38.756 1.00 92.94 170 THR A N 1
ATOM 1255 C CA . THR A 1 170 ? -15.258 4.474 37.998 1.00 92.94 170 THR A CA 1
ATOM 1256 C C . THR A 1 170 ? -16.122 4.801 36.787 1.00 92.94 170 THR A C 1
ATOM 1258 O O . THR A 1 170 ? -16.088 5.937 36.315 1.00 92.94 170 THR A O 1
ATOM 1261 N N . ASP A 1 171 ? -16.929 3.841 36.332 1.00 92.62 171 ASP A N 1
ATOM 1262 C CA . ASP A 1 171 ? -17.931 4.067 35.290 1.00 92.62 171 ASP A CA 1
ATOM 1263 C C . ASP A 1 171 ? -19.134 4.851 35.843 1.00 92.62 171 ASP A C 1
ATOM 1265 O O . ASP A 1 171 ? -19.856 5.524 35.108 1.00 92.62 171 ASP A O 1
ATOM 1269 N N . CYS A 1 172 ? -19.320 4.807 37.165 1.00 90.75 172 CYS A N 1
ATOM 1270 C CA . CYS A 1 172 ? -20.342 5.556 37.871 1.00 90.75 172 CYS A CA 1
ATOM 1271 C C . CYS A 1 172 ? -19.848 6.957 38.280 1.00 90.75 172 CYS A C 1
ATOM 1273 O O . CYS A 1 172 ? -18.680 7.196 38.586 1.00 90.75 172 CYS A O 1
ATOM 1275 N N . GLY A 1 173 ? -20.769 7.926 38.331 1.00 87.75 173 GLY A N 1
ATOM 1276 C CA . GLY A 1 173 ? -20.470 9.265 38.850 1.00 87.75 173 GLY A CA 1
ATOM 1277 C C . GLY A 1 173 ? -20.138 9.260 40.351 1.00 87.75 173 GLY A C 1
ATOM 1278 O O . GLY A 1 173 ? -20.508 8.347 41.077 1.00 87.75 173 GLY A O 1
ATOM 1279 N N . TYR A 1 174 ? -19.530 10.340 40.857 1.00 84.75 174 TYR A N 1
ATOM 1280 C CA . TYR A 1 174 ? -18.949 10.452 42.215 1.00 84.75 174 TYR A CA 1
ATOM 1281 C C . TYR A 1 174 ? -19.858 10.142 43.432 1.00 84.75 174 TYR A C 1
ATOM 1283 O O . TYR A 1 174 ? -19.373 10.143 44.561 1.00 84.75 174 TYR A O 1
ATOM 1291 N N . ALA A 1 175 ? -21.164 9.939 43.244 1.00 86.12 175 ALA A N 1
ATOM 1292 C CA . ALA A 1 175 ? -22.131 9.616 44.301 1.00 86.12 175 ALA A CA 1
ATOM 1293 C C . ALA A 1 175 ? -22.735 8.204 44.165 1.00 86.12 175 ALA A C 1
ATOM 1295 O O . ALA A 1 175 ? -23.656 7.855 44.908 1.00 86.12 175 ALA A O 1
ATOM 1296 N N . TYR A 1 176 ? -22.236 7.412 43.217 1.00 91.81 176 TYR A N 1
ATOM 1297 C CA . TYR A 1 176 ? -22.758 6.104 42.853 1.00 91.81 176 TYR A CA 1
ATOM 1298 C C . TYR A 1 176 ? -21.640 5.061 42.872 1.00 91.81 176 TYR A C 1
ATOM 1300 O O . TYR A 1 176 ? -20.474 5.387 42.665 1.00 91.81 176 TYR A O 1
ATOM 1308 N N . THR A 1 177 ? -22.008 3.813 43.128 1.00 93.44 177 THR A N 1
ATOM 1309 C CA . THR A 1 177 ? -21.133 2.641 43.004 1.00 93.44 177 THR A CA 1
ATOM 1310 C C . THR A 1 177 ? -21.773 1.612 42.100 1.00 93.44 177 THR A C 1
ATOM 1312 O O . THR A 1 177 ? -23.003 1.536 42.021 1.00 93.44 177 THR A O 1
ATOM 1315 N N . CYS A 1 178 ? -20.944 0.820 41.435 1.00 94.62 178 CYS A N 1
ATOM 1316 C CA . CYS A 1 178 ? -21.411 -0.215 40.539 1.00 94.62 178 CYS A CA 1
ATOM 1317 C C . CYS A 1 178 ? -21.833 -1.449 41.335 1.00 94.62 178 CYS A C 1
ATOM 1319 O O . CYS A 1 178 ? -21.017 -2.084 42.001 1.00 94.62 178 CYS A O 1
ATOM 1321 N N . ASP A 1 179 ? -23.115 -1.795 41.259 1.00 93.19 179 ASP A N 1
ATOM 1322 C CA . ASP A 1 179 ? -23.661 -3.014 41.846 1.00 93.19 179 ASP A CA 1
ATOM 1323 C C . ASP A 1 179 ? -24.450 -3.775 40.779 1.00 93.19 179 ASP A C 1
ATOM 1325 O O . ASP A 1 179 ? -25.414 -3.257 40.219 1.00 93.19 179 ASP A O 1
ATOM 1329 N N . ASN A 1 180 ? -24.022 -5.003 40.470 1.00 92.50 180 ASN A N 1
ATOM 1330 C CA . ASN A 1 180 ? -24.609 -5.856 39.427 1.00 92.50 180 ASN A CA 1
ATOM 1331 C C . ASN A 1 180 ? -24.853 -5.130 38.087 1.00 92.50 180 ASN A C 1
ATOM 1333 O O . ASN A 1 180 ? -25.918 -5.261 37.477 1.00 92.50 180 ASN A O 1
ATOM 1337 N N . ASN A 1 181 ? -23.845 -4.384 37.630 1.00 94.31 181 ASN A N 1
ATOM 1338 C CA . ASN A 1 181 ? -23.834 -3.632 36.375 1.00 94.31 181 ASN A CA 1
ATOM 1339 C C . ASN A 1 181 ? -24.854 -2.464 36.314 1.00 94.31 181 ASN A C 1
ATOM 1341 O O . ASN A 1 181 ? -25.235 -2.022 35.226 1.00 94.31 181 ASN A O 1
ATOM 1345 N 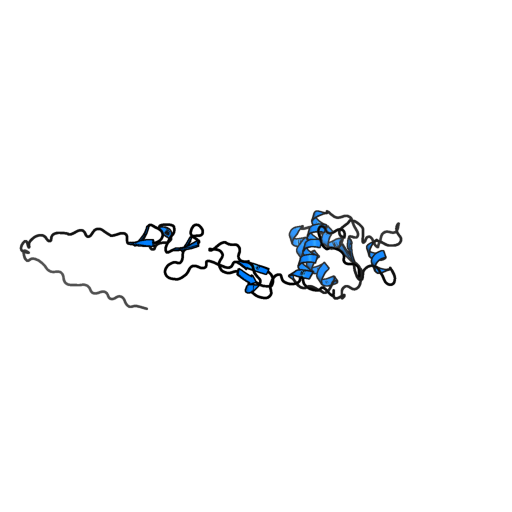N . ILE A 1 182 ? -25.294 -1.974 37.483 1.00 94.12 182 ILE A N 1
ATOM 1346 C CA . ILE A 1 182 ? -26.187 -0.819 37.681 1.00 94.12 182 ILE A CA 1
ATOM 1347 C C . ILE A 1 182 ? -25.510 0.184 38.630 1.00 94.12 182 ILE A C 1
ATOM 1349 O O . ILE A 1 182 ? -24.970 -0.199 39.672 1.00 94.12 182 ILE A O 1
ATOM 1353 N N . CYS A 1 183 ? -25.562 1.480 38.316 1.00 94.38 183 CYS A N 1
ATOM 1354 C CA . CYS A 1 183 ? -25.030 2.524 39.187 1.00 94.38 183 CYS A CA 1
ATOM 1355 C C . CYS A 1 183 ? -26.017 2.840 40.318 1.00 94.38 183 CYS A C 1
ATOM 1357 O O . CYS A 1 183 ? -27.055 3.478 40.138 1.00 94.38 183 CYS A O 1
ATOM 1359 N N . THR A 1 184 ? -25.671 2.437 41.539 1.00 92.81 184 THR A N 1
ATOM 1360 C CA . THR A 1 184 ? -26.516 2.605 42.728 1.00 92.81 184 THR A CA 1
ATOM 1361 C C . THR A 1 184 ? -25.993 3.714 43.635 1.00 92.81 184 THR A C 1
ATOM 1363 O O . THR A 1 184 ? -24.790 3.856 43.845 1.00 92.81 184 THR A O 1
ATOM 1366 N N . ALA A 1 185 ? -26.893 4.547 44.168 1.00 88.81 185 ALA A N 1
ATOM 1367 C CA . ALA A 1 185 ? -26.498 5.677 45.006 1.00 88.81 185 ALA A CA 1
ATOM 1368 C C . ALA A 1 185 ? -25.883 5.201 46.330 1.00 88.81 185 ALA A C 1
ATOM 1370 O O . ALA A 1 185 ? -26.483 4.420 47.074 1.00 88.81 185 ALA A O 1
ATOM 1371 N N . GLN A 1 186 ? -24.728 5.762 46.681 1.00 79.50 186 GLN A N 1
ATOM 1372 C CA . GLN A 1 186 ? -24.143 5.606 48.006 1.00 79.50 186 GLN A CA 1
ATOM 1373 C C . GLN A 1 186 ? -25.004 6.402 49.003 1.00 79.50 186 GLN A C 1
ATOM 1375 O O . GLN A 1 186 ? -24.889 7.625 49.118 1.00 79.50 186 GLN A O 1
ATOM 1380 N N . CYS A 1 187 ? -25.920 5.732 49.710 1.00 67.81 187 CYS A N 1
ATOM 1381 C CA . CYS A 1 187 ? -26.748 6.368 50.737 1.00 67.81 187 CYS A CA 1
ATOM 1382 C C . CYS A 1 187 ? -25.863 7.005 51.822 1.00 67.81 187 CYS A C 1
ATOM 1384 O O . CYS A 1 187 ? -25.306 6.316 52.679 1.00 67.81 187 CYS A O 1
ATOM 1386 N N . THR A 1 188 ? -25.780 8.337 51.837 1.00 60.97 188 THR A N 1
ATOM 1387 C CA . THR A 1 188 ? -25.211 9.073 52.967 1.00 60.97 188 THR A CA 1
ATOM 1388 C C . THR A 1 188 ? -26.175 8.990 54.150 1.00 60.97 188 THR A C 1
ATOM 1390 O O . THR A 1 188 ? -27.343 9.370 54.071 1.00 60.97 188 THR A O 1
ATOM 1393 N N . LEU A 1 189 ? -25.688 8.444 55.265 1.00 55.12 189 LEU A N 1
ATOM 1394 C CA . LEU A 1 189 ? -26.417 8.352 56.529 1.00 55.12 189 LEU A CA 1
ATOM 1395 C C . LEU A 1 189 ? -26.974 9.726 56.935 1.00 55.12 189 LEU A C 1
ATOM 1397 O O . LEU A 1 189 ? -26.221 10.653 57.234 1.00 55.12 189 LEU A O 1
ATOM 1401 N N . PHE A 1 190 ? -28.301 9.842 57.025 1.00 51.34 190 PHE A N 1
ATOM 1402 C CA . PHE A 1 190 ? -28.948 10.973 57.686 1.00 51.34 190 PHE A CA 1
ATOM 1403 C C . PHE A 1 190 ? -28.591 10.952 59.175 1.00 51.34 190 PHE A C 1
ATOM 1405 O O . PHE A 1 190 ? -29.187 10.209 59.960 1.00 51.34 190 PHE A O 1
ATOM 1412 N N . ILE A 1 191 ? -27.645 11.793 59.596 1.00 57.47 191 ILE A N 1
ATOM 1413 C CA . ILE A 1 191 ? -27.432 12.039 61.022 1.00 57.47 191 ILE A CA 1
ATOM 1414 C C . ILE A 1 191 ? -28.660 12.798 61.541 1.00 57.47 191 ILE A C 1
ATOM 1416 O O . ILE A 1 191 ? -28.787 14.010 61.362 1.00 57.47 191 ILE A O 1
ATOM 1420 N N . LYS A 1 192 ? -29.597 12.093 62.189 1.00 50.56 192 LYS A N 1
ATOM 1421 C CA . LYS A 1 192 ? -30.672 12.729 62.963 1.00 50.56 192 LYS A CA 1
ATOM 1422 C C . LYS A 1 192 ? -30.061 13.405 64.191 1.00 50.56 192 LYS A C 1
ATOM 1424 O O . LYS A 1 192 ? -30.008 12.812 65.266 1.00 50.56 192 LYS A O 1
ATOM 1429 N N . TYR A 1 193 ? -29.629 14.656 64.066 1.00 57.56 193 TYR A N 1
ATOM 1430 C CA . TYR A 1 193 ? -29.363 15.469 65.250 1.00 57.56 193 TYR A CA 1
ATOM 1431 C C . TYR A 1 193 ? -30.695 15.840 65.910 1.00 57.56 193 TYR A C 1
ATOM 1433 O O . TYR A 1 193 ? -31.512 16.572 65.355 1.00 57.56 193 TYR A O 1
ATOM 1441 N N . LYS A 1 194 ? -30.929 15.301 67.111 1.00 45.91 194 LYS A N 1
ATOM 1442 C CA . LYS A 1 194 ? -32.028 15.704 67.994 1.00 45.91 194 LYS A CA 1
ATOM 1443 C C . LYS A 1 194 ? -31.746 17.142 68.438 1.00 45.91 194 LYS A C 1
ATOM 1445 O O . LYS A 1 194 ? -30.726 17.387 69.079 1.00 45.91 194 LYS A O 1
ATOM 1450 N N . SER A 1 195 ? -32.605 18.091 68.076 1.00 52.47 195 SER A N 1
ATOM 1451 C CA . SER A 1 195 ? -32.467 19.480 68.519 1.00 52.47 195 SER A CA 1
ATOM 1452 C C . SER A 1 195 ? -32.469 19.539 70.056 1.00 52.47 195 SER A C 1
ATOM 1454 O O . SER A 1 195 ? -33.356 18.953 70.686 1.00 52.47 195 SER A O 1
ATOM 1456 N N . PRO A 1 196 ? -31.491 20.201 70.702 1.00 48.34 196 PRO A N 1
ATOM 1457 C CA . PRO A 1 196 ? -31.575 20.427 72.133 1.00 48.34 196 PRO A CA 1
ATOM 1458 C C . PRO A 1 196 ? -32.714 21.410 72.427 1.00 48.34 196 PRO A C 1
ATOM 1460 O O . PRO A 1 196 ? -32.885 22.430 71.757 1.00 48.34 196 PRO A O 1
ATOM 1463 N N . VAL A 1 197 ? -33.504 21.060 73.441 1.00 51.97 197 VAL A N 1
ATOM 1464 C CA . VAL A 1 197 ? -34.570 21.873 74.031 1.00 51.97 197 VAL A CA 1
ATOM 1465 C C . VAL A 1 197 ? -34.043 23.277 74.337 1.00 51.97 197 VAL A C 1
ATOM 1467 O O . VAL A 1 197 ? -32.953 23.444 74.881 1.00 51.97 197 VAL A O 1
ATOM 1470 N N . SER A 1 198 ? -34.837 24.282 73.975 1.00 48.12 198 SER A N 1
ATOM 1471 C CA . SER A 1 198 ? -34.551 25.712 74.054 1.00 48.12 198 SER A CA 1
ATOM 1472 C C . SER A 1 198 ? -34.089 26.152 75.452 1.00 48.12 198 SER A C 1
ATOM 1474 O O . SER A 1 198 ? -34.902 26.444 76.330 1.00 48.12 198 SER A O 1
ATOM 1476 N N . ALA A 1 199 ? -32.777 26.263 75.666 1.00 46.56 199 ALA A N 1
ATOM 1477 C CA . ALA A 1 199 ? -32.235 27.013 76.792 1.00 46.56 199 ALA A CA 1
ATOM 1478 C C . ALA A 1 199 ? -32.301 28.512 76.453 1.00 46.56 199 ALA A C 1
ATOM 1480 O O . ALA A 1 199 ? -31.764 28.963 75.443 1.00 46.56 199 ALA A O 1
ATOM 1481 N N . LYS A 1 200 ? -33.024 29.272 77.282 1.00 40.62 200 LYS A N 1
ATOM 1482 C CA . LYS A 1 200 ? -33.297 30.708 77.122 1.00 40.62 200 LYS A CA 1
ATOM 1483 C C . LYS A 1 200 ? -32.022 31.510 76.809 1.00 40.62 200 LYS A C 1
ATOM 1485 O O . LYS A 1 200 ? -31.116 31.582 77.636 1.00 40.62 200 LYS A O 1
ATOM 1490 N N . LEU A 1 201 ? -32.013 32.180 75.655 1.00 40.50 201 LEU A N 1
ATOM 1491 C CA . LEU A 1 201 ? -31.048 33.219 75.288 1.00 40.50 201 LEU A CA 1
ATOM 1492 C C . LEU A 1 201 ? -31.072 34.352 76.326 1.00 40.50 201 LEU A C 1
ATOM 1494 O O . LEU A 1 201 ? -32.073 35.061 76.464 1.00 40.50 201 LEU A O 1
ATOM 1498 N N . LYS A 1 202 ? -29.958 34.546 77.043 1.00 39.47 202 LYS A N 1
ATOM 1499 C CA . LYS A 1 202 ? -29.679 35.820 77.713 1.00 39.47 202 LYS A CA 1
ATOM 1500 C C . LYS A 1 202 ? -29.269 36.839 76.650 1.00 39.47 202 LYS A C 1
ATOM 1502 O O . LYS A 1 202 ? -28.377 36.604 75.845 1.00 39.47 202 LYS A O 1
ATOM 1507 N N . LYS A 1 203 ? -29.983 37.959 76.672 1.00 40.09 203 LYS A N 1
ATOM 1508 C CA . LYS A 1 203 ? -29.827 39.157 75.845 1.00 40.09 203 LYS A CA 1
ATOM 1509 C C . LYS A 1 203 ? -28.449 39.793 76.094 1.00 40.09 203 LYS A C 1
ATOM 1511 O O . LYS A 1 203 ? -28.127 40.048 77.252 1.00 40.09 203 LYS A O 1
ATOM 1516 N N . GLY A 1 204 ? -27.684 40.093 75.042 1.00 36.03 204 GLY A N 1
ATOM 1517 C CA . GLY A 1 204 ? -26.474 40.909 75.176 1.00 36.03 204 GLY A CA 1
ATOM 1518 C C . GLY A 1 204 ? -25.578 40.985 73.938 1.00 36.03 204 GLY A C 1
ATOM 1519 O O . GLY A 1 204 ? -24.796 40.077 73.704 1.00 36.03 204 GLY A O 1
ATOM 1520 N N . GLN A 1 205 ? -25.661 42.139 73.270 1.00 35.81 205 GLN A N 1
ATOM 1521 C CA . GLN A 1 205 ? -24.676 42.806 72.401 1.00 35.81 205 GLN A CA 1
ATOM 1522 C C . GLN A 1 205 ? -24.660 42.550 70.881 1.00 35.81 205 GLN A C 1
ATOM 1524 O O . GLN A 1 205 ? -24.529 41.441 70.377 1.00 35.81 205 GLN A O 1
ATOM 1529 N N . GLU A 1 206 ? -24.816 43.688 70.196 1.00 39.91 206 GLU A N 1
ATOM 1530 C CA . GLU A 1 206 ? -24.839 43.980 68.764 1.00 39.91 206 GLU A CA 1
ATOM 1531 C C . GLU A 1 206 ? -23.538 43.657 68.021 1.00 39.91 206 GLU A C 1
ATOM 1533 O O . GLU A 1 206 ? -22.449 43.950 68.509 1.00 39.91 206 GLU A O 1
ATOM 1538 N N . ALA A 1 207 ? -23.682 43.248 66.757 1.00 31.81 207 ALA A N 1
ATOM 1539 C CA . ALA A 1 207 ? -22.912 43.815 65.649 1.00 31.81 207 ALA A CA 1
ATOM 1540 C C . ALA A 1 207 ? -23.723 43.705 64.339 1.00 31.81 207 ALA A C 1
ATOM 1542 O O . ALA A 1 207 ? -24.244 42.645 63.997 1.00 31.81 207 ALA A O 1
ATOM 1543 N N . GLN A 1 208 ? -23.871 44.837 63.650 1.00 38.91 208 GLN A N 1
ATOM 1544 C CA . GLN A 1 208 ? -24.584 45.036 62.381 1.00 38.91 208 GLN A CA 1
ATOM 1545 C C . GLN A 1 208 ? -23.746 44.612 61.141 1.00 38.91 208 GLN A C 1
ATOM 1547 O O . GLN A 1 208 ? -22.560 44.320 61.285 1.00 38.91 208 GLN A O 1
ATOM 1552 N N . PRO A 1 209 ? -24.344 44.539 59.928 1.00 41.75 209 PRO A N 1
ATOM 1553 C CA . PRO A 1 209 ? -23.922 43.643 58.847 1.00 41.75 209 PRO A CA 1
ATOM 1554 C C . PRO A 1 209 ? -23.020 44.307 57.790 1.00 41.75 209 PRO A C 1
ATOM 1556 O O . PRO A 1 209 ? -23.203 45.476 57.457 1.00 41.75 209 PRO A O 1
ATOM 1559 N N . SER A 1 210 ? -22.118 43.538 57.167 1.00 38.06 210 SER A N 1
ATOM 1560 C CA . SER A 1 210 ? -21.397 43.953 55.955 1.00 38.06 210 SER A CA 1
ATOM 1561 C C . SER A 1 210 ? -21.855 43.159 54.724 1.00 38.06 210 SER A C 1
ATOM 1563 O O . SER A 1 210 ? -21.674 41.954 54.580 1.00 38.06 210 SER A O 1
ATOM 1565 N N . TYR A 1 211 ? -22.494 43.903 53.827 1.00 39.22 211 TYR A N 1
ATOM 1566 C CA . TYR A 1 211 ? -22.864 43.556 52.460 1.00 39.22 211 TYR A CA 1
ATOM 1567 C C . TYR A 1 211 ? -21.604 43.352 51.597 1.00 39.22 211 TYR A C 1
ATOM 1569 O O . TYR A 1 211 ? -20.758 44.245 51.564 1.00 39.22 211 TYR A O 1
ATOM 1577 N N . PHE A 1 212 ? -21.515 42.283 50.795 1.00 39.19 212 PHE A N 1
ATOM 1578 C CA . PHE A 1 212 ? -20.707 42.325 49.566 1.00 39.19 212 PHE A CA 1
ATOM 1579 C C . PHE A 1 212 ? -21.290 41.430 48.460 1.00 39.19 212 PHE A C 1
ATOM 1581 O O . PHE A 1 212 ? -21.347 40.207 48.573 1.00 39.19 212 PHE A O 1
ATOM 1588 N N . ARG A 1 213 ? -21.768 42.083 47.392 1.00 42.72 213 ARG A N 1
ATOM 1589 C CA . ARG A 1 213 ? -22.355 41.497 46.174 1.00 42.72 213 ARG A CA 1
ATOM 1590 C C . ARG A 1 213 ? -21.287 40.788 45.332 1.00 42.72 213 ARG A C 1
ATOM 1592 O O . ARG A 1 213 ? -20.207 41.343 45.148 1.00 42.72 213 ARG A O 1
ATOM 1599 N N . ARG A 1 214 ? -21.635 39.674 44.676 1.00 40.94 214 ARG A N 1
ATOM 1600 C CA . ARG A 1 214 ? -20.941 39.216 43.457 1.00 40.94 214 ARG A CA 1
ATOM 1601 C C . ARG A 1 214 ? -21.709 39.704 42.225 1.00 40.94 214 ARG A C 1
ATOM 1603 O O . ARG A 1 214 ? -22.901 39.437 42.104 1.00 40.94 214 ARG A O 1
ATOM 1610 N N . ARG A 1 215 ? -21.034 40.451 41.344 1.00 47.62 215 ARG A N 1
ATOM 1611 C CA . ARG A 1 215 ? -21.469 40.680 39.957 1.00 47.62 215 ARG A CA 1
ATOM 1612 C C . ARG A 1 215 ? -20.971 39.509 39.115 1.00 47.62 215 ARG A C 1
ATOM 1614 O O . ARG A 1 215 ? -19.823 39.106 39.283 1.00 47.62 215 ARG A O 1
ATOM 1621 N N . GLY A 1 216 ? -21.838 39.000 38.249 1.00 44.19 216 GLY A N 1
ATOM 1622 C CA . GLY A 1 216 ? -21.446 38.126 37.153 1.00 44.19 216 GLY A CA 1
ATOM 1623 C C . GLY A 1 216 ? -20.798 38.906 36.013 1.00 44.19 216 GLY A C 1
ATOM 1624 O O . GLY A 1 216 ? -21.001 40.117 35.889 1.00 44.19 216 GLY A O 1
ATOM 1625 N N . PHE A 1 217 ? -20.036 38.165 35.221 1.00 43.41 217 PHE A N 1
ATOM 1626 C CA . PHE A 1 217 ? -19.994 38.212 33.766 1.00 43.41 217 PHE A CA 1
ATOM 1627 C C . PHE A 1 217 ? -19.891 36.766 33.287 1.00 43.41 217 PHE A C 1
ATOM 1629 O O . PHE A 1 217 ? -19.226 35.982 34.007 1.00 43.41 217 PHE A O 1
#

Secondary structure (DSSP, 8-state):
-------S--TT--SSTT-TT-SSSSS-HHHHHHHSTTSS-SEEEEESS---HHHHHHHHHHHHIIIIIS---BHHHHHHHHHHHHHHHH--HHHHHHEEEEE-TTPBP--PPPPPS-SSGGGSPP-S-STT-SEEEETTEEEE-S----TT--EEETTTTEEES-SSTTTS-TTEEEETTEEEE--------PPPP---------------PPPP-

pLDDT: mean 80.56, std 20.2, range [22.98, 96.88]